Protein AF-A0AAD6XQX7-F1 (afdb_monomer_lite)

pLDDT: mean 72.24, std 23.78, range [29.84, 98.31]

InterPro domains:
  IPR036537 Adaptor protein Cbl, N-terminal domain superfamily [G3DSA:1.20.930.20] (37-150)
  IPR059179 MLKL-like, MCAfunc domain [cd21037] (40-177)

Secondary structure (DSSP, 8-state):
---HHHHHHHHHHHHHHHHHHHHHHHHHHHHH--TTHHHHHHHHHHHHHHHTT--S-HHHHHHHHHHHHHHHHHHHHHHHHS-TT-PPPHHHHHHHHHHHHHHHHHHHHHHHHHH--HHHHHHTHHHHHHHHHHHHHHHHHHHHHHHHHHHHHHHHHHHHHHHHHHHHHHHHHHHHHHHHHHTTSS---------------TT------------SSS---EEEEEEEEE--SSS--EEEEEEEEES--HHHHHHHHHHHHHHHTTS---EEEEEE-TTSSS--EEEEEE------

Structure (mmCIF, N/CA/C/O backbone):
data_AF-A0AAD6XQX7-F1
#
_entry.id   AF-A0AAD6XQX7-F1
#
loop_
_atom_site.group_PDB
_atom_site.id
_atom_site.type_symbol
_atom_site.label_atom_id
_atom_site.label_alt_id
_atom_site.label_comp_id
_atom_site.label_asym_id
_atom_site.label_entity_id
_atom_site.label_seq_id
_atom_site.pdbx_PDB_ins_code
_atom_site.Cartn_x
_atom_site.Cartn_y
_atom_site.Cartn_z
_atom_site.occupancy
_atom_site.B_iso_or_equiv
_atom_site.auth_seq_id
_atom_site.auth_comp_id
_atom_site.auth_asym_id
_atom_site.auth_atom_id
_atom_site.pdbx_PDB_model_num
ATOM 1 N N . MET A 1 1 ? -3.160 21.596 19.394 1.00 60.94 1 MET A N 1
ATOM 2 C CA . MET A 1 1 ? -4.104 20.495 19.102 1.00 60.94 1 MET A CA 1
ATOM 3 C C . MET A 1 1 ? -4.895 20.876 17.862 1.00 60.94 1 MET A C 1
ATOM 5 O O . MET A 1 1 ? -5.389 21.999 17.837 1.00 60.94 1 MET A O 1
ATOM 9 N N . PRO A 1 2 ? -4.965 20.019 16.834 1.00 71.94 2 PRO A N 1
ATOM 10 C CA . PRO A 1 2 ? -5.754 20.299 15.637 1.00 71.94 2 PRO A CA 1
ATOM 11 C C . PRO A 1 2 ? -7.250 20.415 15.982 1.00 71.94 2 PRO A C 1
ATOM 13 O O . PRO A 1 2 ? -7.708 19.775 16.935 1.00 71.94 2 PRO A O 1
ATOM 16 N N . PRO A 1 3 ? -8.024 21.228 15.242 1.00 85.75 3 PRO A N 1
ATOM 17 C CA . PRO A 1 3 ? -9.455 21.364 15.480 1.00 85.75 3 PRO A CA 1
ATOM 18 C C . PRO A 1 3 ? -10.164 20.021 15.258 1.00 85.75 3 PRO A C 1
ATOM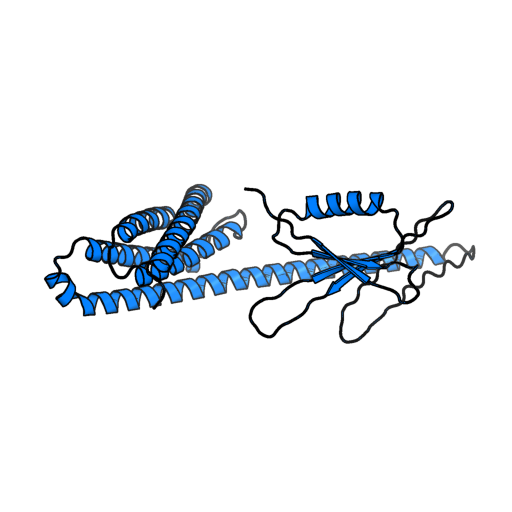 20 O O . PRO A 1 3 ? -9.829 19.270 14.342 1.00 85.75 3 PRO A O 1
ATOM 23 N N . VAL A 1 4 ?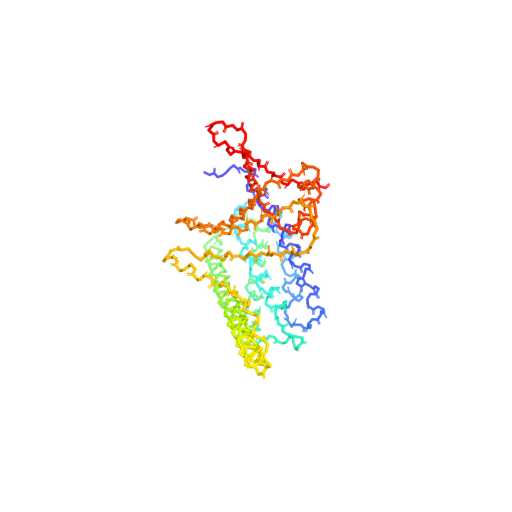 -11.168 19.715 16.088 1.00 85.06 4 VAL A N 1
ATOM 24 C CA . VAL A 1 4 ? -11.905 18.433 16.056 1.00 85.06 4 VAL A CA 1
ATOM 25 C C . VAL A 1 4 ? -12.484 18.142 14.666 1.00 85.06 4 VAL A C 1
ATOM 27 O O . VAL A 1 4 ? -12.518 16.985 14.246 1.00 85.06 4 VAL A O 1
ATOM 30 N N . SER A 1 5 ? -12.890 19.180 13.932 1.00 91.25 5 SER A N 1
ATOM 31 C CA . SER A 1 5 ? -13.362 19.075 12.550 1.00 91.25 5 SER A CA 1
ATOM 32 C C . SER A 1 5 ? -12.288 18.552 11.590 1.00 91.25 5 SER A C 1
ATOM 34 O O . SER A 1 5 ? -12.596 17.696 10.766 1.00 91.25 5 SER A O 1
ATOM 36 N N . ALA A 1 6 ? -11.026 18.973 11.733 1.00 94.25 6 ALA A N 1
ATOM 37 C CA . ALA A 1 6 ? -9.937 18.537 10.857 1.00 94.25 6 ALA A CA 1
ATOM 38 C C . ALA A 1 6 ? -9.650 17.035 10.988 1.00 94.25 6 ALA A C 1
ATOM 40 O O . ALA A 1 6 ? -9.453 16.363 9.980 1.00 94.25 6 ALA A O 1
ATOM 41 N N . ILE A 1 7 ? -9.702 16.484 12.207 1.00 94.50 7 ILE A N 1
ATOM 42 C CA . ILE A 1 7 ? -9.486 15.043 12.435 1.00 94.50 7 ILE A CA 1
ATOM 43 C C . ILE A 1 7 ? -10.600 14.215 11.779 1.00 94.50 7 ILE A C 1
ATOM 45 O O . ILE A 1 7 ? -10.331 13.168 11.196 1.00 94.50 7 ILE A O 1
ATOM 49 N N . HIS A 1 8 ? -11.853 14.678 11.848 1.00 93.88 8 HIS A N 1
ATOM 50 C CA . HIS A 1 8 ? -12.980 13.980 11.221 1.00 93.88 8 HIS A CA 1
ATOM 51 C C . HIS A 1 8 ? -12.872 13.983 9.696 1.00 93.88 8 HIS A C 1
ATOM 53 O O . HIS A 1 8 ? -13.066 12.938 9.078 1.00 93.88 8 HIS A O 1
ATOM 59 N N . THR A 1 9 ? -12.527 15.130 9.105 1.00 95.94 9 THR A N 1
ATOM 60 C CA . THR A 1 9 ? -12.295 15.240 7.660 1.00 95.94 9 THR A CA 1
ATOM 61 C C . THR A 1 9 ? -11.139 14.350 7.219 1.00 95.94 9 THR A C 1
ATOM 63 O O . THR A 1 9 ? -11.290 13.589 6.270 1.00 95.94 9 THR A O 1
ATOM 66 N N . ARG A 1 10 ? -10.012 14.375 7.943 1.00 96.31 10 ARG A N 1
ATOM 67 C CA . ARG A 1 10 ? -8.852 13.520 7.659 1.00 96.31 10 ARG A CA 1
ATOM 68 C C . ARG A 1 10 ? -9.224 12.042 7.691 1.00 96.31 10 ARG A C 1
ATOM 70 O O . ARG A 1 10 ? -8.967 11.337 6.724 1.00 96.31 10 ARG A O 1
ATOM 77 N N . LEU A 1 11 ? -9.883 11.590 8.760 1.00 96.19 11 LEU A N 1
ATOM 78 C CA . LEU A 1 11 ? -10.308 10.197 8.886 1.00 96.19 11 LEU A CA 1
ATOM 79 C C . LEU A 1 11 ? -11.224 9.784 7.727 1.00 96.19 11 LEU A C 1
ATOM 81 O O . LEU A 1 11 ? -11.005 8.731 7.144 1.00 96.19 11 LEU A O 1
ATOM 85 N N . LYS A 1 12 ? -12.195 10.631 7.359 1.00 97.00 12 LYS A N 1
ATOM 86 C CA . LYS A 1 12 ? -13.102 10.384 6.229 1.00 97.00 12 LYS A CA 1
ATOM 87 C C . LYS A 1 12 ? -12.355 10.265 4.894 1.00 97.00 12 LYS A C 1
ATOM 89 O O . LYS A 1 12 ? -12.656 9.382 4.099 1.00 97.00 12 LYS A O 1
ATOM 94 N N . ASN A 1 13 ? -11.391 11.147 4.643 1.00 97.25 13 ASN A N 1
ATOM 95 C CA . ASN A 1 13 ? -10.609 11.110 3.407 1.00 97.25 13 ASN A CA 1
ATOM 96 C C . ASN A 1 13 ? -9.780 9.822 3.331 1.00 97.25 13 ASN A C 1
ATOM 98 O O . ASN A 1 13 ? -9.764 9.151 2.305 1.00 97.25 13 ASN A O 1
ATOM 102 N N . VAL A 1 14 ? -9.139 9.445 4.439 1.00 97.81 14 VAL A N 1
ATOM 103 C CA . VAL A 1 14 ? -8.315 8.235 4.511 1.00 97.81 14 VAL A CA 1
ATOM 104 C C . VAL A 1 14 ? -9.160 6.971 4.354 1.00 97.81 14 VAL A C 1
ATOM 106 O O . VAL A 1 14 ? -8.751 6.074 3.620 1.00 97.81 14 VAL A O 1
ATOM 109 N N . THR A 1 15 ? -10.341 6.885 4.979 1.00 97.69 15 THR A N 1
ATOM 110 C CA . THR A 1 15 ? -11.231 5.724 4.798 1.00 97.69 15 THR A CA 1
ATOM 111 C C . THR A 1 15 ? -11.703 5.601 3.353 1.00 97.69 15 THR A C 1
ATOM 113 O O . THR A 1 15 ? -11.730 4.490 2.823 1.00 97.69 15 THR A O 1
ATOM 116 N N . GLN A 1 16 ? -12.000 6.720 2.685 1.00 98.12 16 GLN A N 1
ATOM 117 C CA . GLN A 1 16 ? -12.357 6.727 1.267 1.00 98.12 16 GLN A CA 1
ATOM 118 C C . GLN A 1 16 ? -11.197 6.247 0.383 1.00 98.12 16 GLN A C 1
ATOM 120 O O . GLN A 1 16 ? -11.391 5.332 -0.416 1.00 98.12 16 GLN A O 1
ATOM 125 N N . CYS A 1 17 ? -9.991 6.802 0.551 1.00 98.06 17 CYS A N 1
ATOM 126 C CA . CYS A 1 17 ? -8.808 6.381 -0.208 1.00 98.06 17 CYS A CA 1
ATOM 127 C C . CYS A 1 17 ? -8.499 4.894 -0.006 1.00 98.06 17 CYS A C 1
ATOM 129 O O . CYS A 1 17 ? -8.256 4.170 -0.971 1.00 98.06 17 CYS A O 1
ATOM 131 N N . LEU A 1 18 ? -8.558 4.424 1.243 1.00 97.88 18 LEU A N 1
ATOM 132 C CA . LEU A 1 18 ? -8.335 3.024 1.577 1.00 97.88 18 LEU A CA 1
ATOM 133 C C . LEU A 1 18 ? -9.393 2.110 0.952 1.00 97.88 18 LEU A C 1
ATOM 135 O O . LEU A 1 18 ? -9.039 1.075 0.402 1.00 97.88 18 LEU A O 1
ATOM 139 N N . THR A 1 19 ? -10.668 2.496 0.984 1.00 98.25 19 THR A N 1
ATOM 140 C CA . THR A 1 19 ? -11.755 1.708 0.378 1.00 98.25 19 THR A CA 1
ATOM 141 C C . THR A 1 19 ? -11.555 1.559 -1.130 1.00 98.25 19 THR A C 1
ATOM 143 O O . THR A 1 19 ? -11.672 0.453 -1.654 1.00 98.25 19 THR A O 1
ATOM 146 N N . THR A 1 20 ? -11.182 2.642 -1.821 1.00 98.31 20 THR A N 1
ATOM 147 C CA . THR A 1 20 ? -10.853 2.596 -3.253 1.00 98.31 20 THR A CA 1
ATOM 148 C C . THR A 1 20 ? -9.660 1.680 -3.522 1.00 98.31 20 THR A C 1
ATOM 150 O O . THR A 1 20 ? -9.738 0.819 -4.394 1.00 98.31 20 THR A O 1
ATOM 153 N N . ALA A 1 21 ? -8.576 1.823 -2.752 1.00 98.00 21 ALA A N 1
ATOM 154 C CA . ALA A 1 21 ? -7.387 0.988 -2.906 1.00 98.00 21 ALA A CA 1
ATOM 155 C C . ALA A 1 21 ? -7.704 -0.498 -2.679 1.00 98.00 21 ALA A C 1
ATOM 157 O O . ALA A 1 21 ? -7.259 -1.348 -3.444 1.00 98.00 21 ALA A O 1
ATOM 158 N N . VAL A 1 22 ? -8.525 -0.818 -1.679 1.00 97.94 22 VAL A N 1
ATOM 159 C CA . VAL A 1 22 ? -8.969 -2.191 -1.425 1.00 97.94 22 VAL A CA 1
ATOM 160 C C . VAL A 1 22 ? -9.804 -2.745 -2.583 1.00 97.94 22 VAL A C 1
ATOM 162 O O . VAL A 1 22 ? -9.582 -3.884 -2.975 1.00 97.94 22 VAL A O 1
ATOM 165 N N . GLY A 1 23 ? -10.699 -1.955 -3.184 1.00 97.69 23 GLY A N 1
ATOM 166 C CA . GLY A 1 23 ? -11.445 -2.388 -4.375 1.00 97.69 23 GLY A CA 1
ATOM 167 C C . GLY A 1 23 ? -10.532 -2.724 -5.562 1.00 97.69 23 GLY A C 1
ATOM 168 O O . GLY A 1 23 ? -10.730 -3.728 -6.250 1.00 97.69 23 GLY A O 1
ATOM 169 N N . THR A 1 24 ? -9.475 -1.931 -5.760 1.00 97.31 24 THR A N 1
ATOM 170 C CA . THR A 1 24 ? -8.433 -2.236 -6.750 1.00 97.31 24 THR A CA 1
ATOM 171 C C . THR A 1 24 ? -7.674 -3.514 -6.386 1.00 97.31 24 THR A C 1
ATOM 173 O O . THR A 1 24 ? -7.452 -4.356 -7.252 1.00 97.31 24 THR A O 1
ATOM 176 N N . LEU A 1 25 ? -7.301 -3.690 -5.113 1.00 96.25 25 LEU A N 1
ATOM 177 C CA . LEU A 1 25 ? -6.589 -4.879 -4.633 1.00 96.25 25 LEU A CA 1
ATOM 178 C C . LEU A 1 25 ? -7.407 -6.164 -4.829 1.00 96.25 25 LEU A C 1
ATOM 180 O O . LEU A 1 25 ? -6.852 -7.192 -5.211 1.00 96.25 25 LEU A O 1
ATOM 184 N N . ASP A 1 26 ? -8.717 -6.095 -4.604 1.00 96.25 26 ASP A N 1
ATOM 185 C CA . ASP A 1 26 ? -9.656 -7.198 -4.817 1.00 96.25 26 ASP A CA 1
ATOM 186 C C . ASP A 1 26 ? -9.703 -7.615 -6.296 1.00 96.25 26 ASP A C 1
ATOM 188 O O . ASP A 1 26 ? -9.494 -8.784 -6.620 1.00 96.25 26 ASP A O 1
ATOM 192 N N . SER A 1 27 ? -9.804 -6.633 -7.201 1.00 95.31 27 SER A N 1
ATOM 193 C CA . SER A 1 27 ? -9.770 -6.854 -8.657 1.00 95.31 27 SER A CA 1
ATOM 194 C C . SER A 1 27 ? -8.445 -7.476 -9.128 1.00 95.31 27 SER A C 1
ATOM 196 O O . SER A 1 27 ? -8.416 -8.323 -10.027 1.00 95.31 27 SER A O 1
ATOM 198 N N . LEU A 1 28 ? -7.324 -7.075 -8.515 1.00 93.31 28 LEU A N 1
ATOM 199 C CA . LEU A 1 28 ? -6.022 -7.696 -8.768 1.00 93.31 28 LEU A CA 1
ATOM 200 C C . LEU A 1 28 ? -5.983 -9.141 -8.262 1.00 93.31 28 LEU A C 1
ATOM 202 O O . LEU A 1 28 ? -5.366 -9.986 -8.906 1.00 93.31 28 LEU A O 1
ATOM 206 N N . SER A 1 29 ? -6.643 -9.446 -7.142 1.00 93.75 29 SER A N 1
ATOM 207 C CA . SER A 1 29 ? -6.684 -10.809 -6.609 1.00 93.75 29 SER A CA 1
ATOM 208 C C . SER A 1 29 ? -7.344 -11.787 -7.581 1.00 93.75 29 SER A C 1
ATOM 210 O O . SER A 1 29 ? -6.789 -12.861 -7.816 1.00 93.75 29 SER A O 1
ATOM 212 N N . ASP A 1 30 ? -8.433 -11.370 -8.232 1.00 92.31 30 ASP A N 1
ATOM 213 C CA . ASP A 1 30 ? -9.126 -12.167 -9.248 1.00 92.31 30 ASP A CA 1
ATOM 214 C C . ASP A 1 30 ? -8.280 -12.340 -10.514 1.00 92.31 30 ASP A C 1
ATOM 216 O O . ASP A 1 30 ? -8.283 -13.399 -11.140 1.00 92.31 30 ASP A O 1
ATOM 220 N N . THR A 1 31 ? -7.526 -11.301 -10.880 1.00 92.75 31 THR A N 1
ATOM 221 C CA . THR A 1 31 ? -6.709 -11.286 -12.102 1.00 92.75 31 THR A CA 1
ATOM 222 C C . THR A 1 31 ? -5.448 -12.140 -11.965 1.00 92.75 31 THR A C 1
ATOM 224 O O . THR A 1 31 ? -5.108 -12.899 -12.871 1.00 92.75 31 THR A O 1
ATOM 227 N N . PHE A 1 32 ? -4.735 -12.008 -10.844 1.00 90.31 32 PHE A N 1
ATOM 228 C CA . PHE A 1 32 ? -3.426 -12.635 -10.639 1.00 90.31 32 PHE A CA 1
ATOM 229 C C . PHE A 1 32 ? -3.495 -13.942 -9.839 1.00 90.31 32 PHE A C 1
ATOM 231 O O . PHE A 1 32 ? -2.534 -14.711 -9.846 1.00 90.31 32 PHE A O 1
ATOM 238 N N . GLY A 1 33 ? -4.601 -14.209 -9.135 1.00 90.31 33 GLY A N 1
ATOM 239 C CA . GLY A 1 33 ? -4.731 -15.375 -8.258 1.00 90.31 33 GLY A CA 1
ATOM 240 C C . GLY A 1 33 ? -3.752 -15.358 -7.079 1.00 90.31 33 GLY A C 1
ATOM 241 O O . GLY A 1 33 ? -3.433 -16.411 -6.523 1.00 90.31 33 GLY A O 1
ATOM 242 N N . THR A 1 34 ? -3.228 -14.182 -6.710 1.00 90.06 34 THR A N 1
ATOM 243 C CA . THR A 1 34 ? -2.241 -14.052 -5.636 1.00 90.06 34 THR A CA 1
ATOM 244 C C . THR A 1 34 ? -2.884 -14.418 -4.295 1.00 90.06 34 THR A C 1
ATOM 246 O O . THR A 1 34 ? -3.901 -13.824 -3.915 1.00 90.06 34 THR A O 1
ATOM 249 N N . PRO A 1 35 ? -2.299 -15.357 -3.526 1.00 89.81 35 PRO A N 1
ATOM 250 C CA . PRO A 1 35 ? -2.820 -15.701 -2.212 1.00 89.81 35 PRO A CA 1
ATOM 251 C C . PRO A 1 35 ? -2.779 -14.481 -1.280 1.00 89.81 35 PRO A C 1
ATOM 253 O O . PRO A 1 35 ? -2.010 -13.545 -1.481 1.00 89.81 35 PRO A O 1
ATOM 256 N N . PHE A 1 36 ? -3.594 -14.502 -0.227 1.00 94.88 36 PHE A N 1
ATOM 257 C CA . PHE A 1 36 ? -3.696 -13.454 0.803 1.00 94.88 36 PHE A CA 1
ATOM 258 C C . PHE A 1 36 ? -4.371 -12.142 0.380 1.00 94.88 36 PHE A C 1
ATOM 260 O O . PHE A 1 36 ? -4.977 -11.516 1.246 1.00 94.88 36 PHE A O 1
ATOM 267 N N . LEU A 1 37 ? -4.351 -11.741 -0.898 1.00 95.31 37 LEU A N 1
ATOM 268 C CA . LEU A 1 37 ? -4.986 -10.484 -1.326 1.00 95.31 37 LEU A CA 1
ATOM 269 C C . LEU A 1 37 ? -6.481 -10.396 -0.972 1.00 95.31 37 LEU A C 1
ATOM 271 O O . LEU A 1 37 ? -6.857 -9.388 -0.372 1.00 95.31 37 LEU A O 1
ATOM 275 N N . PRO A 1 38 ? -7.316 -11.437 -1.193 1.00 96.62 38 PRO A N 1
ATOM 276 C CA . PRO A 1 38 ? -8.726 -11.379 -0.794 1.00 96.62 38 PRO A CA 1
ATOM 277 C C . PRO A 1 38 ? -8.900 -11.211 0.722 1.00 96.62 38 PRO A C 1
ATOM 279 O O . PRO A 1 38 ? -9.795 -10.511 1.192 1.00 96.62 38 PRO A O 1
ATOM 282 N N . VAL A 1 39 ? -8.012 -11.830 1.511 1.00 96.94 39 VAL A N 1
ATOM 283 C CA . VAL A 1 39 ? -8.032 -11.734 2.978 1.00 96.94 39 VAL A CA 1
ATOM 284 C C . VAL A 1 39 ? -7.649 -10.325 3.422 1.00 96.94 39 VAL A C 1
ATOM 286 O O . VAL A 1 39 ? -8.315 -9.760 4.282 1.00 96.94 39 VAL A O 1
ATOM 289 N N . ILE A 1 40 ? -6.617 -9.733 2.815 1.00 97.56 40 ILE A N 1
ATOM 290 C CA . ILE A 1 40 ? -6.216 -8.346 3.078 1.00 97.56 40 ILE A CA 1
ATOM 291 C C . ILE A 1 40 ? -7.372 -7.397 2.765 1.00 97.56 40 ILE A C 1
ATOM 293 O O . ILE A 1 40 ? -7.710 -6.569 3.611 1.00 97.56 40 ILE A O 1
ATOM 297 N N . SER A 1 41 ? -8.001 -7.544 1.595 1.00 97.69 41 SER A N 1
ATOM 298 C CA . SER A 1 41 ? -9.140 -6.724 1.180 1.00 97.69 41 SER A CA 1
ATOM 299 C C . SER A 1 41 ? -10.297 -6.819 2.178 1.00 97.69 41 SER A C 1
ATOM 301 O O . SER A 1 41 ? -10.756 -5.804 2.712 1.00 97.69 41 SER A O 1
ATOM 303 N N . ALA A 1 42 ? -10.717 -8.040 2.518 1.00 97.94 42 ALA A N 1
ATOM 304 C CA . ALA A 1 42 ? -11.805 -8.271 3.465 1.00 97.94 42 ALA A CA 1
ATOM 305 C C . ALA A 1 42 ? -11.496 -7.710 4.866 1.00 97.94 42 ALA A C 1
ATOM 307 O O . ALA A 1 42 ? -12.326 -7.005 5.454 1.00 97.94 42 ALA A O 1
ATOM 308 N N . THR A 1 43 ? -10.295 -7.970 5.398 1.00 97.81 43 THR A N 1
ATOM 309 C CA . THR A 1 43 ? -9.897 -7.481 6.725 1.00 97.81 43 THR A CA 1
ATOM 310 C C . THR A 1 43 ? -9.770 -5.956 6.744 1.00 97.81 43 THR A C 1
ATOM 312 O O . THR A 1 43 ? -10.209 -5.327 7.708 1.00 97.81 43 THR A O 1
ATOM 315 N N . ALA A 1 44 ? -9.229 -5.332 5.692 1.00 97.94 44 ALA A N 1
ATOM 316 C CA . ALA A 1 44 ? -9.099 -3.876 5.605 1.00 97.94 44 ALA A CA 1
ATOM 317 C C . ALA A 1 44 ? -10.467 -3.174 5.578 1.00 97.94 44 ALA A C 1
ATOM 319 O O . ALA A 1 44 ? -10.670 -2.212 6.322 1.00 97.94 44 ALA A O 1
ATOM 320 N N . LEU A 1 45 ? -11.432 -3.681 4.799 1.00 98.19 45 LEU A N 1
ATOM 321 C CA . LEU A 1 45 ? -12.802 -3.144 4.784 1.00 98.19 45 LEU A CA 1
ATOM 322 C C . LEU A 1 45 ? -13.491 -3.305 6.140 1.00 98.19 45 LEU A C 1
ATOM 324 O O . LEU A 1 45 ? -14.122 -2.369 6.638 1.00 98.19 45 LEU A O 1
ATOM 328 N N . SER A 1 46 ? -13.342 -4.473 6.771 1.00 97.81 46 SER A N 1
ATOM 329 C CA . SER A 1 46 ? -13.891 -4.695 8.109 1.00 97.81 46 SER A CA 1
ATOM 330 C C . SER A 1 46 ? -13.271 -3.739 9.133 1.00 97.81 46 SER A C 1
ATOM 332 O O . SER A 1 46 ? -13.986 -3.148 9.944 1.00 97.81 46 SER A O 1
ATOM 334 N N . LEU A 1 47 ? -11.958 -3.504 9.052 1.00 96.62 47 LEU A N 1
ATOM 335 C CA . LEU A 1 47 ? -11.252 -2.571 9.925 1.00 96.62 47 LEU A CA 1
ATOM 336 C C . LEU A 1 47 ? -11.754 -1.130 9.762 1.00 96.62 47 LEU A C 1
ATOM 338 O O . LEU A 1 47 ? -11.961 -0.454 10.771 1.00 96.62 47 LEU A O 1
ATOM 342 N N . VAL A 1 48 ? -11.994 -0.671 8.528 1.00 97.56 48 VAL A N 1
ATOM 343 C CA . VAL A 1 48 ? -12.609 0.643 8.262 1.00 97.56 48 VAL A CA 1
ATOM 344 C C . VAL A 1 48 ? -13.958 0.750 8.977 1.00 97.56 48 VAL A C 1
ATOM 346 O O . VAL A 1 48 ? -14.167 1.683 9.755 1.00 97.56 48 VAL A O 1
ATOM 349 N N . ALA A 1 49 ? -14.829 -0.250 8.814 1.00 97.56 49 ALA A N 1
ATOM 350 C CA . ALA A 1 49 ? -16.153 -0.265 9.437 1.00 97.56 49 ALA A CA 1
ATOM 351 C C . ALA A 1 49 ? -16.107 -0.282 10.978 1.00 97.56 49 ALA A C 1
ATOM 353 O O . ALA A 1 49 ? -17.007 0.252 11.637 1.00 97.56 49 ALA A O 1
ATOM 354 N N . VAL A 1 50 ? -15.082 -0.902 11.573 1.00 96.19 50 VAL A N 1
ATOM 355 C CA . VAL A 1 50 ? -14.855 -0.876 13.026 1.00 96.19 50 VAL A CA 1
ATOM 356 C C . VAL A 1 50 ? -14.362 0.504 13.465 1.00 96.19 50 VAL A C 1
ATOM 358 O O . VAL A 1 50 ? -14.927 1.083 14.394 1.00 96.19 50 VAL A O 1
ATOM 361 N N . ILE A 1 51 ? -13.359 1.065 12.781 1.00 94.69 51 ILE A N 1
ATOM 362 C CA . ILE A 1 51 ? -12.748 2.356 13.131 1.00 94.69 51 ILE A CA 1
ATOM 363 C C . ILE A 1 51 ? -13.746 3.513 13.046 1.00 94.69 51 ILE A C 1
ATOM 365 O O . ILE A 1 51 ? -13.751 4.376 13.926 1.00 94.69 51 ILE A O 1
ATOM 369 N N . GLU A 1 52 ? -14.647 3.516 12.064 1.00 95.31 52 GLU A N 1
ATOM 370 C CA . GLU A 1 52 ? -15.691 4.545 11.948 1.00 95.31 52 GLU A CA 1
ATOM 371 C C . GLU A 1 52 ? -16.615 4.608 13.177 1.00 95.31 52 GLU A C 1
ATOM 373 O O . GLU A 1 52 ? -17.126 5.676 13.531 1.00 95.31 52 GLU A O 1
ATOM 378 N N . LYS A 1 53 ? -16.788 3.482 13.880 1.00 95.44 53 LYS A N 1
ATOM 379 C CA . LYS A 1 53 ? -17.608 3.385 15.099 1.00 95.44 53 LYS A CA 1
ATOM 380 C C . LYS A 1 53 ? -16.852 3.820 16.358 1.00 95.44 53 LYS A C 1
ATOM 382 O O . LYS A 1 53 ? -17.479 4.048 17.400 1.00 95.44 53 LYS A O 1
ATOM 387 N N . ILE A 1 54 ? -15.525 3.959 16.296 1.00 91.50 54 ILE A N 1
ATOM 388 C CA . ILE A 1 54 ? -14.699 4.350 17.441 1.00 91.50 54 ILE A CA 1
ATOM 389 C C . ILE A 1 54 ? -14.885 5.850 17.733 1.00 91.50 54 ILE A C 1
ATOM 391 O O . ILE A 1 54 ? -14.657 6.732 16.905 1.00 91.50 54 ILE A O 1
ATOM 395 N N . LYS A 1 55 ? -15.288 6.163 18.971 1.00 90.38 55 LYS A N 1
ATOM 396 C CA . LYS A 1 55 ? -15.558 7.546 19.414 1.00 90.38 55 LYS A CA 1
ATOM 397 C C . LYS A 1 55 ? -14.323 8.296 19.933 1.00 90.38 55 LYS A C 1
ATOM 399 O O . LYS A 1 55 ? -14.376 9.516 20.059 1.00 90.38 55 LYS A O 1
ATOM 404 N N . ARG A 1 56 ? -13.243 7.594 20.288 1.00 88.44 56 ARG A N 1
ATOM 405 C CA . ARG A 1 56 ? -12.030 8.143 20.931 1.00 88.44 56 ARG A CA 1
ATOM 406 C C . ARG A 1 56 ? -10.788 7.838 20.096 1.00 88.44 56 ARG A C 1
ATOM 408 O O . ARG A 1 56 ? -10.825 6.934 19.281 1.00 88.44 56 ARG A O 1
ATOM 415 N N . ASN A 1 57 ? -9.696 8.568 20.314 1.00 87.88 57 ASN A N 1
ATOM 416 C CA . ASN A 1 57 ? -8.406 8.322 19.650 1.00 87.88 57 ASN A CA 1
ATOM 417 C C . ASN A 1 57 ? -8.508 8.271 18.112 1.00 87.88 57 ASN A C 1
ATOM 419 O O . ASN A 1 57 ? -7.830 7.484 17.456 1.00 87.88 57 ASN A O 1
ATOM 423 N N . LYS A 1 58 ? -9.377 9.110 17.528 1.00 92.00 58 LYS A N 1
ATOM 424 C CA . LYS A 1 58 ? -9.593 9.148 16.075 1.00 92.00 58 LYS A CA 1
ATOM 425 C C . LYS A 1 58 ? -8.331 9.507 15.297 1.00 92.00 58 LYS A C 1
ATOM 427 O O . LYS A 1 58 ? -8.175 9.035 14.181 1.00 92.00 58 LYS A O 1
ATOM 432 N N . ASP A 1 59 ? -7.445 10.306 15.887 1.00 92.88 59 ASP A N 1
ATOM 433 C CA . ASP A 1 59 ? -6.172 10.665 15.262 1.00 92.88 59 ASP A CA 1
ATOM 434 C C . ASP A 1 59 ? -5.247 9.447 15.111 1.00 92.88 59 ASP A C 1
ATOM 436 O O . ASP A 1 59 ? -4.785 9.161 14.012 1.00 92.88 59 ASP A O 1
ATOM 440 N N . ASP A 1 60 ? -5.075 8.650 16.171 1.00 89.69 60 ASP A N 1
ATOM 441 C CA . ASP A 1 60 ? -4.320 7.394 16.097 1.00 89.69 60 ASP A CA 1
ATOM 442 C C . ASP A 1 60 ? -4.930 6.407 15.099 1.00 89.69 60 ASP A C 1
ATOM 444 O O . ASP A 1 60 ? -4.197 5.737 14.374 1.00 89.69 60 ASP A O 1
ATOM 448 N N . CYS A 1 61 ? -6.263 6.335 15.038 1.00 92.56 61 CYS A N 1
ATOM 449 C CA . CYS A 1 61 ? -6.955 5.495 14.064 1.00 92.56 61 CYS A CA 1
ATOM 450 C C . CYS A 1 61 ? -6.724 5.984 12.627 1.00 92.56 61 CYS A C 1
ATOM 452 O O . CYS A 1 61 ? -6.500 5.163 11.743 1.00 92.56 61 CYS A O 1
ATOM 454 N N . ALA A 1 62 ? -6.734 7.300 12.390 1.00 94.62 62 ALA A N 1
ATOM 455 C CA . ALA A 1 62 ? -6.431 7.875 11.081 1.00 94.62 62 ALA A CA 1
ATOM 456 C C . ALA A 1 62 ? -4.987 7.562 10.659 1.00 94.62 62 ALA A C 1
ATOM 458 O O . ALA A 1 62 ? -4.783 7.041 9.568 1.00 94.62 62 ALA A O 1
ATOM 459 N N . ASN A 1 63 ? -4.008 7.774 11.550 1.00 93.06 63 ASN A N 1
ATOM 460 C CA . ASN A 1 63 ? -2.600 7.433 11.301 1.00 93.06 63 ASN A CA 1
ATOM 461 C C . ASN A 1 63 ? -2.425 5.938 10.963 1.00 93.06 63 ASN A C 1
ATOM 463 O O . ASN A 1 63 ? -1.653 5.568 10.083 1.00 93.06 63 ASN A O 1
ATOM 467 N N . LEU A 1 64 ? -3.152 5.061 11.663 1.00 93.12 64 LEU A N 1
ATOM 468 C CA . LEU A 1 64 ? -3.113 3.621 11.418 1.00 93.12 64 LEU A CA 1
ATOM 469 C C . LEU A 1 64 ? -3.657 3.260 10.029 1.00 93.12 64 LEU A C 1
ATOM 471 O O . LEU A 1 64 ? -3.032 2.477 9.316 1.00 93.12 64 LEU A O 1
ATOM 475 N N . LEU A 1 65 ? -4.795 3.842 9.643 1.00 95.94 65 LEU A N 1
ATOM 476 C CA . LEU A 1 65 ? -5.391 3.622 8.327 1.00 95.94 65 LEU A CA 1
ATOM 477 C C . LEU A 1 65 ? -4.531 4.190 7.191 1.00 95.94 65 LEU A C 1
ATOM 479 O O . LEU A 1 65 ? -4.448 3.561 6.141 1.00 95.94 65 LEU A O 1
ATOM 483 N N . GLU A 1 66 ? -3.860 5.325 7.398 1.00 96.06 66 GLU A N 1
ATOM 484 C CA . GLU A 1 66 ? -2.922 5.891 6.419 1.00 96.06 66 GLU A CA 1
ATOM 485 C C . GLU A 1 66 ? -1.760 4.939 6.135 1.00 96.06 66 GLU A C 1
ATOM 487 O O . GLU A 1 66 ? -1.453 4.678 4.974 1.00 96.06 66 GLU A O 1
ATOM 492 N N . ASN A 1 67 ? -1.163 4.354 7.176 1.00 93.38 67 ASN A N 1
ATOM 493 C CA . ASN A 1 67 ? -0.084 3.380 7.005 1.00 93.38 67 ASN A CA 1
ATOM 494 C C . ASN A 1 67 ? -0.561 2.123 6.260 1.00 93.38 67 ASN A C 1
ATOM 496 O O . ASN A 1 67 ? 0.138 1.612 5.387 1.00 93.38 67 ASN A O 1
ATOM 500 N N . ILE A 1 68 ? -1.768 1.635 6.570 1.00 96.19 68 ILE A N 1
ATOM 501 C CA . ILE A 1 68 ? -2.375 0.494 5.865 1.00 96.19 68 ILE A CA 1
ATOM 502 C C . ILE A 1 68 ? -2.613 0.841 4.392 1.00 96.19 68 ILE A C 1
ATOM 504 O O . ILE A 1 68 ? -2.275 0.046 3.516 1.00 96.19 68 ILE A O 1
ATOM 508 N N . TYR A 1 69 ? -3.142 2.033 4.112 1.00 97.44 69 TYR A N 1
ATOM 509 C CA . TYR A 1 69 ? -3.346 2.531 2.753 1.00 97.44 69 TYR A CA 1
ATOM 510 C C . TYR A 1 69 ? -2.036 2.608 1.961 1.00 97.44 69 TYR A C 1
ATOM 512 O O . TYR A 1 69 ? -1.999 2.165 0.813 1.00 97.44 69 TYR A O 1
ATOM 520 N N . GLN A 1 70 ? -0.957 3.117 2.564 1.00 94.94 70 GLN A N 1
ATOM 521 C CA . GLN A 1 70 ? 0.352 3.199 1.909 1.00 94.94 70 GLN A CA 1
ATOM 522 C C . GLN A 1 70 ? 0.894 1.813 1.541 1.00 94.94 70 GLN A C 1
ATOM 524 O O . GLN A 1 70 ? 1.357 1.617 0.419 1.00 94.94 70 GLN A O 1
ATOM 529 N N . ILE A 1 71 ? 0.780 0.834 2.445 1.00 94.38 71 ILE A N 1
ATOM 530 C CA . ILE A 1 71 ? 1.221 -0.543 2.178 1.00 94.38 71 ILE A CA 1
ATOM 531 C C . ILE A 1 71 ? 0.371 -1.186 1.078 1.00 94.38 71 ILE A C 1
ATOM 533 O O . ILE A 1 71 ? 0.925 -1.769 0.150 1.00 94.38 71 ILE A O 1
ATOM 537 N N . ILE A 1 72 ? -0.960 -1.053 1.133 1.00 97.00 72 ILE A N 1
ATOM 538 C CA . ILE A 1 72 ? -1.847 -1.587 0.085 1.00 97.00 72 ILE A CA 1
ATOM 539 C C . ILE A 1 72 ? -1.537 -0.945 -1.269 1.00 97.00 72 ILE A C 1
ATOM 541 O O . ILE A 1 72 ? -1.445 -1.655 -2.267 1.00 97.00 72 ILE A O 1
ATOM 545 N N . SER A 1 73 ? -1.307 0.368 -1.308 1.00 96.19 73 SER A N 1
ATOM 546 C CA . SER A 1 73 ? -0.927 1.076 -2.536 1.00 96.19 73 SER A CA 1
ATOM 547 C C . SER A 1 73 ? 0.388 0.547 -3.112 1.00 96.19 73 SER A C 1
ATOM 549 O O . SER A 1 73 ? 0.474 0.314 -4.315 1.00 96.19 73 SER A O 1
ATOM 551 N N . ALA A 1 74 ? 1.380 0.272 -2.261 1.00 92.88 74 ALA A N 1
ATOM 552 C CA . ALA A 1 74 ? 2.641 -0.318 -2.697 1.00 92.88 74 ALA A CA 1
ATOM 553 C C . ALA A 1 74 ? 2.465 -1.758 -3.221 1.00 92.88 74 ALA A C 1
ATOM 555 O O . ALA A 1 74 ? 3.081 -2.128 -4.218 1.00 92.88 74 ALA A O 1
ATOM 556 N N . ILE A 1 75 ? 1.586 -2.562 -2.606 1.00 94.06 75 ILE A N 1
ATOM 557 C CA . ILE A 1 75 ? 1.245 -3.909 -3.098 1.00 94.06 75 ILE A CA 1
ATOM 558 C C . ILE A 1 75 ? 0.566 -3.834 -4.474 1.00 94.06 75 ILE A C 1
ATOM 560 O O . ILE A 1 75 ? 0.891 -4.634 -5.353 1.00 94.06 75 ILE A O 1
ATOM 564 N N . ILE A 1 76 ? -0.363 -2.892 -4.669 1.00 95.25 76 ILE A N 1
ATOM 565 C CA . ILE A 1 76 ? -1.036 -2.652 -5.957 1.00 95.25 76 ILE A CA 1
ATOM 566 C C . ILE A 1 76 ? -0.001 -2.298 -7.021 1.00 95.25 76 ILE A C 1
ATOM 568 O O . ILE A 1 76 ? 0.049 -2.939 -8.068 1.00 95.25 76 ILE A O 1
ATOM 572 N N . GLU A 1 77 ? 0.853 -1.314 -6.741 1.00 92.69 77 GLU A N 1
ATOM 573 C CA . GLU A 1 77 ? 1.893 -0.867 -7.667 1.00 92.69 77 GLU A CA 1
ATOM 574 C C . GLU A 1 77 ? 2.832 -2.012 -8.069 1.00 92.69 77 GLU A C 1
ATOM 576 O O . GLU A 1 77 ? 3.153 -2.179 -9.247 1.00 92.69 77 GLU A O 1
ATOM 581 N N . LEU A 1 78 ? 3.214 -2.846 -7.105 1.00 90.81 78 LEU A N 1
ATOM 582 C CA . LEU A 1 78 ? 4.073 -3.999 -7.329 1.00 90.81 78 LEU A CA 1
ATOM 583 C C . LEU A 1 78 ? 3.425 -5.049 -8.254 1.00 90.81 78 LEU A C 1
ATOM 585 O O . LEU A 1 78 ? 4.105 -5.616 -9.112 1.00 90.81 78 LEU A O 1
ATOM 589 N N . HIS A 1 79 ? 2.111 -5.272 -8.152 1.00 91.88 79 HIS A N 1
ATOM 590 C CA . HIS A 1 79 ? 1.390 -6.142 -9.092 1.00 91.88 79 HIS A CA 1
ATOM 591 C C . HIS A 1 79 ? 1.248 -5.511 -10.479 1.00 91.88 79 HIS A C 1
ATOM 593 O O . HIS A 1 79 ? 1.432 -6.204 -11.474 1.00 91.88 79 HIS A O 1
ATOM 599 N N . LEU A 1 80 ? 0.972 -4.206 -10.561 1.00 90.94 80 LEU A N 1
ATOM 600 C CA . LEU A 1 80 ? 0.830 -3.504 -11.843 1.00 90.94 80 LEU A CA 1
ATOM 601 C C . LEU A 1 80 ? 2.136 -3.477 -12.652 1.00 90.94 80 LEU A C 1
ATOM 603 O O . LEU A 1 80 ? 2.096 -3.479 -13.880 1.00 90.94 80 LEU A O 1
ATOM 607 N N . ARG A 1 81 ? 3.288 -3.460 -11.973 1.00 86.81 81 ARG A N 1
ATOM 608 C CA . ARG A 1 81 ? 4.619 -3.504 -12.601 1.00 86.81 81 ARG A CA 1
ATOM 609 C C . ARG A 1 81 ? 5.082 -4.917 -12.946 1.00 86.81 81 ARG A C 1
ATOM 611 O O . ARG A 1 81 ? 5.948 -5.091 -13.803 1.00 86.81 81 ARG A O 1
ATOM 618 N N . SER A 1 82 ? 4.538 -5.931 -12.280 1.00 84.56 82 SER A N 1
ATOM 619 C CA . SER A 1 82 ? 4.923 -7.317 -12.528 1.00 84.56 82 SER A CA 1
ATOM 620 C C . SER A 1 82 ? 4.510 -7.720 -13.949 1.00 84.56 82 SER A C 1
ATOM 622 O O . SER A 1 82 ? 3.342 -7.646 -14.320 1.00 84.56 82 SER A O 1
ATOM 624 N N . LYS A 1 83 ? 5.493 -8.137 -14.764 1.00 75.75 83 LYS A N 1
ATOM 625 C CA . LYS A 1 83 ? 5.304 -8.639 -16.141 1.00 75.75 83 LYS A CA 1
ATOM 626 C C . LYS A 1 83 ? 4.198 -9.706 -16.204 1.00 75.75 83 LYS A C 1
ATOM 628 O O . LYS A 1 83 ? 3.956 -10.359 -15.198 1.00 75.75 83 LYS A O 1
ATOM 633 N N . PRO A 1 84 ? 3.592 -9.983 -17.376 1.00 61.59 84 PRO A N 1
ATOM 634 C CA . PRO A 1 84 ? 2.407 -10.847 -17.514 1.00 61.59 84 PRO A CA 1
ATOM 635 C C . PRO A 1 84 ? 2.535 -12.290 -16.991 1.00 61.59 84 PRO A C 1
ATOM 637 O O . PRO A 1 84 ? 1.522 -12.960 -16.834 1.00 61.59 84 PRO A O 1
ATOM 640 N N . THR A 1 85 ? 3.739 -12.785 -16.674 1.00 66.94 85 THR A N 1
ATOM 641 C CA . THR A 1 85 ? 3.906 -14.045 -15.922 1.00 66.94 85 THR A CA 1
ATOM 642 C C . THR A 1 85 ? 3.524 -13.917 -14.437 1.00 66.94 85 THR A C 1
ATOM 644 O O . THR A 1 85 ? 3.417 -14.928 -13.752 1.00 66.94 85 THR A O 1
ATOM 647 N N . GLY A 1 86 ? 3.315 -12.690 -13.947 1.00 59.84 86 GLY A N 1
ATOM 648 C CA . GLY A 1 86 ? 2.446 -12.283 -12.834 1.00 59.84 86 GLY A CA 1
ATOM 649 C C . GLY A 1 86 ? 2.846 -12.709 -11.426 1.00 59.84 86 GLY A C 1
ATOM 650 O O . GLY A 1 86 ? 2.223 -12.272 -10.463 1.00 59.84 86 GLY A O 1
ATOM 651 N N . GLN A 1 87 ? 3.855 -13.564 -11.278 1.00 82.25 87 GLN A N 1
ATOM 652 C CA . GLN A 1 87 ? 4.193 -14.141 -9.985 1.00 82.25 87 GLN A CA 1
ATOM 653 C C . GLN A 1 87 ? 5.199 -13.284 -9.227 1.00 82.25 87 GLN A C 1
ATOM 655 O O . GLN A 1 87 ? 6.316 -13.032 -9.681 1.00 82.25 87 GLN A O 1
ATOM 660 N N . LEU A 1 88 ? 4.792 -12.882 -8.028 1.00 89.06 88 LEU A N 1
ATOM 661 C CA . LEU A 1 88 ? 5.663 -12.211 -7.079 1.00 89.06 88 LEU A CA 1
ATOM 662 C C . LEU A 1 88 ? 6.746 -13.159 -6.569 1.00 89.06 88 LEU A C 1
ATOM 664 O O . LEU A 1 88 ? 6.540 -14.370 -6.459 1.00 89.06 88 LEU A O 1
ATOM 668 N N . SER A 1 89 ? 7.895 -12.598 -6.191 1.00 90.38 89 SER A N 1
ATOM 669 C CA . SER A 1 89 ? 8.954 -13.392 -5.573 1.00 90.38 89 SER A CA 1
ATOM 670 C C . SER A 1 89 ? 8.465 -14.033 -4.259 1.00 90.38 89 SER A C 1
ATOM 672 O O . SER A 1 89 ? 7.666 -13.429 -3.534 1.00 90.38 89 SER A O 1
ATOM 674 N N . PRO A 1 90 ? 8.961 -15.228 -3.881 1.00 91.44 90 PRO A N 1
ATOM 675 C CA . PRO A 1 90 ? 8.584 -15.868 -2.617 1.00 91.44 90 PRO A CA 1
ATOM 676 C C . PRO A 1 90 ? 8.852 -14.993 -1.386 1.00 91.44 90 PRO A C 1
ATOM 678 O O . PRO A 1 90 ? 8.079 -15.010 -0.430 1.00 91.44 90 PRO A O 1
ATOM 681 N N . ALA A 1 91 ? 9.920 -14.188 -1.425 1.00 89.81 91 ALA A N 1
ATOM 682 C CA . ALA A 1 91 ? 10.220 -13.213 -0.382 1.00 89.81 91 ALA A CA 1
ATOM 683 C C . ALA A 1 91 ? 9.108 -12.159 -0.267 1.00 89.81 91 ALA A C 1
ATOM 685 O O . ALA A 1 91 ? 8.647 -11.863 0.833 1.00 89.81 91 ALA A O 1
ATOM 686 N N . MET A 1 92 ? 8.615 -11.644 -1.395 1.00 90.88 92 MET A N 1
ATOM 687 C CA . MET A 1 92 ? 7.525 -10.671 -1.399 1.00 90.88 92 MET A CA 1
ATOM 688 C C . MET A 1 92 ? 6.215 -11.271 -0.881 1.00 90.88 92 MET A C 1
ATOM 690 O O . MET A 1 92 ? 5.540 -10.665 -0.050 1.00 90.88 92 MET A O 1
ATOM 694 N N . LEU A 1 93 ? 5.890 -12.499 -1.296 1.00 93.62 93 LEU A N 1
ATOM 695 C CA . LEU A 1 93 ? 4.728 -13.226 -0.776 1.00 93.62 93 LEU A CA 1
ATOM 696 C C . LEU A 1 93 ? 4.811 -13.434 0.741 1.00 93.62 93 LEU A C 1
ATOM 698 O O . LEU A 1 93 ? 3.805 -13.285 1.434 1.00 93.62 93 LEU A O 1
ATOM 702 N N . TYR A 1 94 ? 6.003 -13.713 1.278 1.00 93.31 94 TYR A N 1
ATOM 703 C CA . TYR A 1 94 ? 6.220 -13.792 2.723 1.00 93.31 94 TYR A CA 1
ATOM 704 C C . TYR A 1 94 ? 5.907 -12.462 3.428 1.00 93.31 94 TYR A C 1
ATOM 706 O O . TYR A 1 94 ? 5.227 -12.456 4.457 1.00 93.31 94 TYR A O 1
ATOM 714 N N . HIS A 1 95 ? 6.338 -11.329 2.867 1.00 91.94 95 HIS A N 1
ATOM 715 C CA . HIS A 1 95 ? 6.029 -10.010 3.426 1.00 91.94 95 HIS A CA 1
ATOM 716 C C . HIS A 1 95 ? 4.533 -9.673 3.353 1.00 91.94 95 HIS A C 1
ATOM 718 O O . HIS A 1 95 ? 3.979 -9.171 4.331 1.00 91.94 95 HIS A O 1
ATOM 724 N N . ILE A 1 96 ? 3.850 -10.032 2.261 1.00 94.44 96 ILE A N 1
ATOM 725 C CA . ILE A 1 96 ? 2.389 -9.890 2.129 1.00 94.44 96 ILE A CA 1
ATOM 726 C C . ILE A 1 96 ? 1.656 -10.750 3.175 1.00 94.44 96 ILE A C 1
ATOM 728 O O . ILE A 1 96 ? 0.722 -10.280 3.833 1.00 94.44 96 ILE A O 1
ATOM 732 N N . ALA A 1 97 ? 2.105 -11.987 3.404 1.00 95.50 97 ALA A N 1
ATOM 733 C CA . ALA A 1 97 ? 1.543 -12.849 4.443 1.00 95.50 97 ALA A CA 1
ATOM 734 C C . ALA A 1 97 ? 1.741 -12.250 5.849 1.00 95.50 97 ALA A C 1
ATOM 736 O O . ALA A 1 97 ? 0.800 -12.191 6.644 1.00 95.50 97 ALA A O 1
ATOM 737 N N . LYS A 1 98 ? 2.935 -11.719 6.148 1.00 93.81 98 LYS A N 1
ATOM 738 C CA . LYS A 1 98 ? 3.219 -11.044 7.428 1.00 93.81 98 LYS A CA 1
ATOM 739 C C . LYS A 1 98 ? 2.406 -9.768 7.625 1.00 93.81 98 LYS A C 1
ATOM 741 O O . LYS A 1 98 ? 1.948 -9.493 8.740 1.00 93.81 98 LYS A O 1
ATOM 746 N N . PHE A 1 99 ? 2.171 -9.018 6.555 1.00 95.25 99 PHE A N 1
ATOM 747 C CA . PHE A 1 99 ? 1.261 -7.882 6.584 1.00 95.25 99 PHE A CA 1
ATOM 748 C C . PHE A 1 99 ? -0.176 -8.328 6.889 1.00 95.25 99 PHE A C 1
ATOM 750 O O . PHE A 1 99 ? -0.820 -7.733 7.748 1.00 95.25 99 PHE A O 1
ATOM 757 N N . THR A 1 100 ? -0.640 -9.430 6.295 1.00 96.38 100 THR A N 1
ATOM 758 C CA . THR A 1 100 ? -1.967 -10.012 6.577 1.00 96.38 100 THR A CA 1
ATOM 759 C C . THR A 1 100 ? -2.125 -10.380 8.057 1.00 96.38 100 THR A C 1
ATOM 761 O O . THR A 1 100 ? -3.122 -10.028 8.689 1.00 96.38 100 THR A O 1
ATOM 764 N N . GLU A 1 101 ? -1.120 -11.032 8.654 1.00 95.44 101 GLU A N 1
ATOM 765 C CA . GLU A 1 101 ? -1.101 -11.322 10.097 1.00 95.44 101 GLU A CA 1
ATOM 766 C C . GLU A 1 101 ? -1.186 -10.038 10.938 1.00 95.44 101 GLU A C 1
ATOM 768 O O . GLU A 1 101 ? -1.927 -9.974 11.922 1.00 95.44 101 GLU A O 1
ATOM 773 N N . THR A 1 102 ? -0.432 -9.008 10.548 1.00 93.69 102 THR A N 1
ATOM 774 C CA . THR A 1 102 ? -0.412 -7.706 11.231 1.00 93.69 102 THR A CA 1
ATOM 775 C C . THR A 1 102 ? -1.769 -7.012 11.134 1.00 93.69 102 THR A C 1
ATOM 777 O O . THR A 1 102 ? -2.275 -6.506 12.136 1.00 93.69 102 THR A O 1
ATOM 780 N N . LEU A 1 103 ? -2.404 -7.051 9.963 1.00 95.81 103 LEU A N 1
ATOM 781 C CA . LEU A 1 103 ? -3.717 -6.463 9.722 1.00 95.81 103 LEU A CA 1
ATOM 782 C C . LEU A 1 103 ? -4.805 -7.137 10.572 1.00 95.81 103 LEU A C 1
ATOM 784 O O . LEU A 1 103 ? -5.617 -6.447 11.184 1.00 95.81 103 LEU A O 1
ATOM 788 N N . ASN A 1 104 ? -4.767 -8.466 10.704 1.00 95.81 104 ASN A N 1
ATOM 789 C CA . ASN A 1 104 ? -5.684 -9.206 11.579 1.00 95.81 104 ASN A CA 1
ATOM 790 C C . ASN A 1 104 ? -5.486 -8.864 13.069 1.00 95.81 104 ASN A C 1
ATOM 792 O O . ASN A 1 104 ? -6.463 -8.735 13.813 1.00 95.81 104 ASN A O 1
ATOM 796 N N . LYS A 1 105 ? -4.237 -8.662 13.518 1.00 91.94 105 LYS A N 1
ATOM 797 C CA . LYS A 1 105 ? -3.949 -8.194 14.889 1.00 91.94 105 LYS A CA 1
ATOM 798 C C . LYS A 1 105 ? -4.510 -6.792 15.133 1.00 91.94 105 LYS A C 1
ATOM 800 O O . LYS A 1 105 ? -5.121 -6.553 16.173 1.00 91.94 105 LYS A O 1
ATOM 805 N N . ILE A 1 106 ? -4.338 -5.890 14.165 1.00 92.38 106 ILE A N 1
ATOM 806 C CA . ILE A 1 106 ? -4.886 -4.529 14.211 1.00 92.38 106 ILE A CA 1
ATOM 807 C C . ILE A 1 106 ? -6.418 -4.555 14.256 1.00 92.38 106 ILE A C 1
ATOM 809 O O . ILE A 1 106 ? -7.022 -3.832 15.046 1.00 92.38 106 ILE A O 1
ATOM 813 N N . HIS A 1 107 ? -7.046 -5.402 13.443 1.00 94.50 107 HIS A N 1
ATOM 814 C CA . HIS A 1 107 ? -8.496 -5.585 13.426 1.00 94.50 107 HIS A CA 1
ATOM 815 C C . HIS A 1 107 ? -9.032 -6.069 14.775 1.00 94.50 107 HIS A C 1
ATOM 817 O O . HIS A 1 107 ? -9.856 -5.384 15.380 1.00 94.50 107 HIS A O 1
ATOM 823 N N . THR A 1 108 ? -8.455 -7.142 15.321 1.00 91.31 108 THR A N 1
ATOM 824 C CA . THR A 1 108 ? -8.812 -7.667 16.653 1.00 91.31 108 THR A CA 1
ATOM 825 C C . THR A 1 108 ? -8.673 -6.590 17.738 1.00 91.31 108 THR A C 1
ATOM 827 O O . THR A 1 108 ? -9.494 -6.470 18.651 1.00 91.31 108 THR A O 1
ATOM 830 N N . PHE A 1 109 ? -7.627 -5.767 17.638 1.00 88.12 109 PHE A N 1
ATOM 831 C CA . PHE A 1 109 ? -7.407 -4.642 18.538 1.00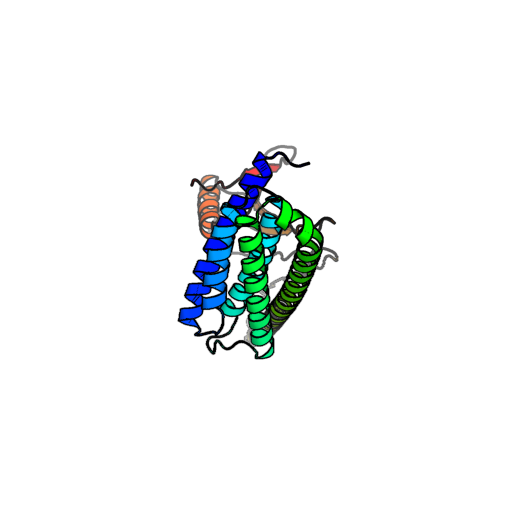 88.12 109 PHE A CA 1
ATOM 832 C C . PHE A 1 109 ? -8.482 -3.553 18.400 1.00 88.12 109 PHE A C 1
ATOM 834 O O . PHE A 1 109 ? -8.999 -3.067 19.411 1.00 88.12 109 PHE A O 1
ATOM 841 N N . ALA A 1 110 ? -8.843 -3.181 17.172 1.00 90.44 110 ALA A N 1
ATOM 842 C CA . ALA A 1 110 ? -9.876 -2.186 16.906 1.00 90.44 110 ALA A CA 1
ATOM 843 C C . ALA A 1 110 ? -11.253 -2.650 17.415 1.00 90.44 110 ALA A C 1
ATOM 845 O O . ALA A 1 110 ? -11.983 -1.863 18.022 1.00 90.44 110 ALA A O 1
ATOM 846 N N . GLU A 1 111 ? -11.581 -3.936 17.268 1.00 91.62 111 GLU A N 1
ATOM 847 C CA . GLU A 1 111 ? -12.811 -4.513 17.826 1.00 91.62 111 GLU A CA 1
ATOM 848 C C . GLU A 1 111 ? -12.831 -4.441 19.359 1.00 91.62 111 GLU A C 1
ATOM 850 O O . GLU A 1 111 ? -13.836 -4.054 19.969 1.00 91.62 111 GLU A O 1
ATOM 855 N N . ALA A 1 112 ? -11.695 -4.726 20.005 1.00 87.12 112 ALA A N 1
ATOM 856 C CA . ALA A 1 112 ? -11.567 -4.608 21.455 1.00 87.12 112 ALA A CA 1
ATOM 857 C C . ALA A 1 112 ? -11.767 -3.162 21.953 1.00 87.12 112 ALA A C 1
ATOM 859 O O . ALA A 1 112 ? -12.272 -2.961 23.064 1.00 87.12 112 ALA A O 1
ATOM 860 N N . LEU A 1 113 ? -11.421 -2.154 21.141 1.00 84.69 113 LEU A N 1
ATOM 861 C CA . LEU A 1 113 ? -11.699 -0.744 21.441 1.00 84.69 113 LEU A CA 1
ATOM 862 C C . LEU A 1 113 ? -13.190 -0.389 21.331 1.00 84.69 113 LEU A C 1
ATOM 864 O O . LEU A 1 113 ? -13.638 0.531 22.021 1.00 84.69 113 LEU A O 1
ATOM 868 N N . GLN A 1 114 ? -13.960 -1.106 20.508 1.00 86.69 114 GLN A N 1
ATOM 869 C CA . GLN A 1 114 ? -15.393 -0.865 20.325 1.00 86.69 114 GLN A CA 1
ATOM 870 C C . GLN A 1 114 ? -16.238 -1.416 21.492 1.00 86.69 114 GLN A C 1
ATOM 872 O O . GLN A 1 114 ? -17.195 -0.764 21.913 1.00 86.69 114 GLN A O 1
ATOM 877 N N . GLY A 1 115 ? -15.899 -2.604 22.016 1.00 73.56 115 GLY A N 1
ATOM 878 C CA . GLY A 1 115 ? -16.763 -3.381 22.928 1.00 73.56 115 GLY A CA 1
ATOM 879 C C . GLY A 1 115 ? -16.453 -3.315 24.434 1.00 73.56 115 GLY A C 1
ATOM 880 O O . GLY A 1 115 ? -17.120 -3.976 25.230 1.00 73.56 115 GLY A O 1
ATOM 881 N N . GLY A 1 116 ? -15.434 -2.569 24.869 1.00 69.88 116 GLY A N 1
ATOM 882 C CA . GLY A 1 116 ? -14.943 -2.620 26.253 1.00 69.88 116 GLY A CA 1
ATOM 883 C C . GLY A 1 116 ? -15.693 -1.733 27.258 1.00 69.88 116 GLY A C 1
ATOM 884 O O . GLY A 1 116 ? -15.825 -0.525 27.072 1.00 69.88 116 GLY A O 1
ATOM 885 N N . SER A 1 117 ? -16.086 -2.300 28.408 1.00 73.56 117 SER A N 1
ATOM 886 C CA . SER A 1 117 ? -16.428 -1.501 29.597 1.00 73.56 117 SER A CA 1
ATOM 887 C C . SER A 1 117 ? -15.203 -0.685 30.043 1.00 73.56 117 SER A C 1
ATOM 889 O O . SER A 1 117 ? -14.088 -1.211 30.064 1.00 73.56 117 SER A O 1
ATOM 891 N N . ARG A 1 118 ? -15.392 0.592 30.410 1.00 71.25 118 ARG A N 1
ATOM 892 C CA . ARG A 1 118 ? -14.308 1.572 30.672 1.00 71.25 118 ARG A CA 1
ATOM 893 C C . ARG A 1 118 ? -13.236 1.067 31.650 1.00 71.25 118 ARG A C 1
ATOM 895 O O . ARG A 1 118 ? -12.066 1.388 31.488 1.00 71.25 118 ARG A O 1
ATOM 902 N N . LEU A 1 119 ? -13.630 0.250 32.629 1.00 63.81 119 LEU A N 1
ATOM 903 C CA . LEU A 1 119 ? -12.722 -0.367 33.603 1.00 63.81 119 LEU A CA 1
ATOM 904 C C . LEU A 1 119 ? -11.809 -1.428 32.972 1.00 63.81 119 LEU A C 1
ATOM 906 O O . LEU A 1 119 ? -10.604 -1.395 33.195 1.00 63.81 119 LEU A O 1
ATOM 910 N N . LYS A 1 120 ? -12.341 -2.316 32.118 1.00 74.25 120 LYS A N 1
ATOM 911 C CA . LYS A 1 120 ? -11.516 -3.280 31.362 1.00 74.25 120 LYS A CA 1
ATOM 912 C C . LYS A 1 120 ? -10.557 -2.569 30.408 1.00 74.25 120 LYS A C 1
ATOM 914 O O . LYS A 1 120 ? -9.444 -3.039 30.207 1.00 74.25 120 LYS A O 1
ATOM 919 N N . GLN A 1 121 ? -10.984 -1.440 29.846 1.00 72.38 121 GLN A N 1
ATOM 920 C CA . GLN A 1 121 ? -10.149 -0.630 28.962 1.00 72.38 121 GLN A CA 1
ATOM 921 C C . GLN A 1 121 ? -8.956 -0.017 29.709 1.00 72.38 121 GLN A C 1
ATOM 923 O O . GLN A 1 121 ? -7.858 0.005 29.168 1.00 72.38 121 GLN A O 1
ATOM 928 N N . PHE A 1 122 ? -9.149 0.417 30.959 1.00 68.81 122 PHE A N 1
ATOM 929 C CA . PHE A 1 122 ? -8.077 0.984 31.780 1.00 68.81 122 PHE A CA 1
ATOM 930 C C . PHE A 1 122 ? -7.011 -0.060 32.143 1.00 68.81 122 PHE A C 1
ATOM 932 O O . PHE A 1 122 ? -5.829 0.172 31.911 1.00 68.81 122 PHE A O 1
ATOM 939 N N . PHE A 1 123 ? -7.413 -1.249 32.608 1.00 65.69 123 PHE A N 1
ATOM 940 C CA . PHE A 1 123 ? -6.458 -2.326 32.920 1.00 65.69 123 PHE A CA 1
ATOM 941 C C . PHE A 1 123 ? -5.698 -2.843 31.689 1.00 65.69 123 PHE A C 1
ATOM 943 O O . PHE A 1 123 ? -4.587 -3.344 31.824 1.00 65.69 123 PHE A O 1
ATOM 950 N N . ARG A 1 124 ? -6.263 -2.684 30.486 1.00 79.12 124 ARG A N 1
ATOM 951 C CA . ARG A 1 124 ? -5.632 -3.093 29.224 1.00 79.12 124 ARG A CA 1
ATOM 952 C C . ARG A 1 124 ? -4.841 -1.989 28.531 1.00 79.12 124 ARG A C 1
ATOM 954 O O . ARG A 1 124 ? -4.272 -2.259 27.482 1.00 79.12 124 ARG A O 1
ATOM 961 N N . GLN A 1 125 ? -4.767 -0.769 29.073 1.00 76.12 125 GLN A N 1
ATOM 962 C CA . GLN A 1 125 ? -4.090 0.339 28.385 1.00 76.12 125 GLN A CA 1
ATOM 963 C C . GLN A 1 125 ? -2.618 0.046 28.071 1.00 76.12 125 GLN A C 1
ATOM 965 O O . GLN A 1 125 ? -2.165 0.387 26.979 1.00 76.12 125 GLN A O 1
ATOM 970 N N . ASN A 1 126 ? -1.886 -0.614 28.976 1.00 78.06 126 ASN A N 1
ATOM 971 C CA . ASN A 1 126 ? -0.483 -0.966 28.735 1.00 78.06 126 ASN A CA 1
ATOM 972 C C . ASN A 1 126 ? -0.333 -2.034 27.647 1.00 78.06 126 ASN A C 1
ATOM 974 O O . ASN A 1 126 ? 0.444 -1.842 26.715 1.00 78.06 126 ASN A O 1
ATOM 978 N N . GLU A 1 127 ? -1.114 -3.114 27.717 1.00 80.62 127 GLU A N 1
ATOM 979 C CA . GLU A 1 127 ? -1.120 -4.169 26.692 1.00 80.62 127 GLU A CA 1
ATOM 980 C C . GLU A 1 127 ? -1.510 -3.603 25.322 1.00 80.62 127 GLU A C 1
ATOM 982 O O . GLU A 1 127 ? -0.870 -3.886 24.313 1.00 80.62 127 GLU A O 1
ATOM 987 N N . MET A 1 128 ? -2.526 -2.738 25.299 1.00 74.50 128 MET A N 1
ATOM 988 C CA . MET A 1 128 ? -3.005 -2.061 24.098 1.00 74.50 128 MET A CA 1
ATOM 989 C C . MET A 1 128 ? -1.959 -1.120 23.499 1.00 74.50 128 MET A C 1
ATOM 991 O O . MET A 1 128 ? -1.795 -1.088 22.282 1.00 74.50 128 MET A O 1
ATOM 995 N N . SER A 1 129 ? -1.239 -0.374 24.336 1.00 79.69 129 SER A N 1
ATOM 996 C CA . SER A 1 129 ? -0.185 0.536 23.877 1.00 79.69 129 SER A CA 1
ATOM 997 C C . SER A 1 129 ? 1.002 -0.230 23.302 1.00 79.69 129 SER A C 1
ATOM 999 O O . SER A 1 129 ? 1.530 0.160 22.260 1.00 79.69 129 SER A O 1
ATOM 1001 N N . GLN A 1 130 ? 1.389 -1.341 23.938 1.00 84.56 130 GLN A N 1
ATOM 1002 C CA . GLN A 1 130 ? 2.453 -2.206 23.434 1.00 84.56 130 GLN A CA 1
ATOM 1003 C C . GLN A 1 130 ? 2.050 -2.858 22.108 1.00 84.56 130 GLN A C 1
ATOM 1005 O O . GLN A 1 130 ? 2.798 -2.775 21.141 1.00 84.56 130 GLN A O 1
ATOM 1010 N N . LEU A 1 131 ? 0.836 -3.407 22.018 1.00 80.44 131 LEU A N 1
ATOM 1011 C CA . LEU A 1 131 ? 0.344 -4.030 20.791 1.00 80.44 131 LEU A CA 1
ATOM 1012 C C . LEU A 1 131 ? 0.250 -3.020 19.642 1.00 80.44 131 LEU A C 1
ATOM 1014 O O . LEU A 1 131 ? 0.642 -3.330 18.519 1.00 80.44 131 LEU A O 1
ATOM 1018 N N . LEU A 1 132 ? -0.205 -1.792 19.913 1.00 80.06 132 LEU A N 1
ATOM 1019 C CA . LEU A 1 132 ? -0.218 -0.722 18.916 1.00 80.06 132 LEU A CA 1
ATOM 1020 C C . LEU A 1 132 ? 1.201 -0.350 18.468 1.00 80.06 132 LEU A C 1
ATOM 1022 O O . LEU A 1 132 ? 1.418 -0.125 17.278 1.00 80.06 132 LEU A O 1
ATOM 1026 N N . LYS A 1 133 ? 2.165 -0.294 19.394 1.00 87.19 133 LYS A N 1
ATOM 1027 C CA . LYS A 1 133 ? 3.576 -0.041 19.077 1.00 87.19 133 LYS A CA 1
ATOM 1028 C C . LYS A 1 133 ? 4.151 -1.147 18.190 1.00 87.19 133 LYS A C 1
ATOM 1030 O O . LYS A 1 133 ? 4.749 -0.832 17.164 1.00 87.19 133 LYS A O 1
ATOM 1035 N N . ASP A 1 134 ? 3.900 -2.406 18.531 1.00 84.81 134 ASP A N 1
ATOM 1036 C CA . ASP A 1 134 ? 4.357 -3.567 17.761 1.00 84.81 134 ASP A CA 1
ATOM 1037 C C . ASP A 1 134 ? 3.718 -3.593 16.364 1.00 84.81 134 ASP A C 1
ATOM 1039 O O . ASP A 1 134 ? 4.392 -3.869 15.369 1.00 84.81 134 ASP A O 1
ATOM 1043 N N . CYS A 1 135 ? 2.431 -3.236 16.262 1.00 81.69 135 CYS A N 1
ATOM 1044 C CA . CYS A 1 135 ? 1.739 -3.097 14.980 1.00 81.69 135 CYS A CA 1
ATOM 1045 C C . CYS A 1 135 ? 2.329 -1.955 14.148 1.00 81.69 135 CYS A C 1
ATOM 1047 O O . CYS A 1 135 ? 2.631 -2.164 12.978 1.00 81.69 135 CYS A O 1
ATOM 1049 N N . LYS A 1 136 ? 2.555 -0.771 14.736 1.00 83.75 136 LYS A N 1
ATOM 1050 C CA . LYS A 1 136 ? 3.192 0.366 14.048 1.00 83.75 136 LYS A CA 1
ATOM 1051 C C . LYS A 1 136 ? 4.588 -0.001 13.540 1.00 83.75 136 LYS A C 1
ATOM 1053 O O . LYS A 1 136 ? 4.900 0.283 12.390 1.00 83.75 136 LYS A O 1
ATOM 1058 N N . GLN A 1 137 ? 5.394 -0.681 14.357 1.00 90.38 137 GLN A N 1
ATOM 1059 C CA . GLN A 1 137 ? 6.718 -1.154 13.952 1.00 90.38 137 GLN A CA 1
ATOM 1060 C C . GLN A 1 137 ? 6.632 -2.185 12.819 1.00 90.38 137 GLN A C 1
ATOM 1062 O O . GLN A 1 137 ? 7.380 -2.093 11.853 1.00 90.38 137 GLN A O 1
ATOM 1067 N N . SER A 1 138 ? 5.696 -3.134 12.899 1.00 82.75 138 SER A N 1
ATOM 1068 C CA . SER A 1 138 ? 5.500 -4.151 11.855 1.00 82.75 138 SER A CA 1
ATOM 1069 C C . SER A 1 138 ? 5.020 -3.541 10.532 1.00 82.75 138 SER A C 1
ATOM 1071 O O . SER A 1 138 ? 5.468 -3.957 9.462 1.00 82.75 138 SER A O 1
ATOM 1073 N N . LEU A 1 139 ? 4.147 -2.529 10.595 1.00 81.25 139 LEU A N 1
ATOM 1074 C CA . LEU A 1 139 ? 3.714 -1.756 9.429 1.00 81.25 139 LEU A CA 1
ATOM 1075 C C . LEU A 1 139 ? 4.885 -0.984 8.817 1.00 81.25 139 LEU A C 1
ATOM 1077 O O . LEU A 1 139 ? 5.062 -1.047 7.606 1.00 81.25 139 LEU A O 1
ATOM 1081 N N . GLN A 1 140 ? 5.710 -0.325 9.636 1.00 88.75 140 GLN A N 1
ATOM 1082 C CA . GLN A 1 140 ? 6.884 0.402 9.147 1.00 88.75 140 GLN A CA 1
ATOM 1083 C C . GLN A 1 140 ? 7.868 -0.533 8.438 1.00 88.75 140 GLN A C 1
ATOM 1085 O O . GLN A 1 140 ? 8.255 -0.263 7.310 1.00 88.75 140 GLN A O 1
ATOM 1090 N N . VAL A 1 141 ? 8.198 -1.676 9.050 1.00 88.56 141 VAL A N 1
ATOM 1091 C CA . VAL A 1 141 ? 9.078 -2.681 8.429 1.00 88.56 141 VAL A CA 1
ATOM 1092 C C . VAL A 1 141 ? 8.502 -3.174 7.102 1.00 88.56 141 VAL A C 1
ATOM 1094 O O . VAL A 1 141 ? 9.239 -3.348 6.136 1.00 88.56 141 VAL A O 1
ATOM 1097 N N . SER A 1 142 ? 7.185 -3.390 7.035 1.00 82.75 142 SER A N 1
ATOM 1098 C CA . SER A 1 142 ? 6.527 -3.790 5.787 1.00 82.75 142 SER A CA 1
ATOM 1099 C C . SER A 1 142 ? 6.659 -2.694 4.729 1.00 82.75 142 SER A C 1
ATOM 1101 O O . SER A 1 142 ? 7.066 -2.980 3.606 1.00 82.75 142 SER A O 1
ATOM 1103 N N . LEU A 1 143 ? 6.370 -1.443 5.095 1.00 83.69 143 LEU A N 1
ATOM 1104 C CA . LEU A 1 143 ? 6.464 -0.288 4.207 1.00 83.69 143 LEU A CA 1
ATOM 1105 C C . LEU A 1 143 ? 7.882 -0.114 3.650 1.00 83.69 143 LEU A C 1
ATOM 1107 O O . LEU A 1 143 ? 8.029 0.015 2.438 1.00 83.69 143 LEU A O 1
ATOM 1111 N N . ASP A 1 144 ? 8.904 -0.184 4.504 1.00 88.81 144 ASP A N 1
ATOM 1112 C CA . ASP A 1 144 ? 10.309 -0.051 4.105 1.00 88.81 144 ASP A CA 1
ATOM 1113 C C . ASP A 1 144 ? 10.688 -1.125 3.072 1.00 88.81 144 ASP A C 1
ATOM 1115 O O . ASP A 1 144 ? 11.296 -0.830 2.043 1.00 88.81 144 ASP A O 1
ATOM 1119 N N . VAL A 1 145 ? 10.269 -2.375 3.300 1.00 89.06 145 VAL A N 1
ATOM 1120 C CA . VAL A 1 145 ? 10.520 -3.478 2.364 1.00 89.06 145 VAL A CA 1
ATOM 1121 C C . VAL A 1 145 ? 9.830 -3.238 1.023 1.00 89.06 145 VAL A C 1
ATOM 1123 O O . VAL A 1 145 ? 10.463 -3.406 -0.021 1.00 89.06 145 VAL A O 1
ATOM 1126 N N . PHE A 1 146 ? 8.554 -2.845 1.015 1.00 82.62 146 PHE A N 1
ATOM 1127 C CA . PHE A 1 146 ? 7.847 -2.582 -0.241 1.00 82.62 146 PHE A CA 1
ATOM 1128 C C . PHE A 1 146 ? 8.461 -1.395 -0.992 1.00 82.62 146 PHE A C 1
ATOM 1130 O O . PHE A 1 146 ? 8.709 -1.506 -2.187 1.00 82.62 146 PHE A O 1
ATOM 1137 N N . GLN A 1 147 ? 8.800 -0.305 -0.298 1.00 85.88 147 GLN A N 1
ATOM 1138 C CA . GLN A 1 147 ? 9.429 0.870 -0.907 1.00 85.88 147 GLN A CA 1
ATOM 1139 C C . GLN A 1 147 ? 10.794 0.554 -1.523 1.00 85.88 147 GLN A C 1
ATOM 1141 O O . GLN A 1 147 ? 11.073 0.995 -2.641 1.00 85.88 147 GLN A O 1
ATOM 1146 N N . ILE A 1 148 ? 11.634 -0.226 -0.833 1.00 88.69 148 ILE A N 1
ATOM 1147 C CA . ILE A 1 148 ? 12.941 -0.644 -1.359 1.00 88.69 148 ILE A CA 1
ATOM 1148 C C . ILE A 1 148 ? 12.758 -1.473 -2.632 1.00 88.69 148 ILE A C 1
ATOM 1150 O O . ILE A 1 148 ? 13.433 -1.209 -3.625 1.00 88.69 148 ILE A O 1
ATOM 1154 N N . ASN A 1 149 ? 11.834 -2.437 -2.632 1.00 84.62 149 ASN A N 1
ATOM 1155 C CA . ASN A 1 149 ? 11.604 -3.289 -3.800 1.00 84.62 149 ASN A CA 1
ATOM 1156 C C . ASN A 1 149 ? 11.042 -2.494 -4.988 1.00 84.62 149 ASN A C 1
ATOM 1158 O O . ASN A 1 149 ? 11.586 -2.586 -6.087 1.00 84.62 149 ASN A O 1
ATOM 1162 N N . THR A 1 150 ? 10.038 -1.639 -4.766 1.00 82.06 150 THR A N 1
ATOM 1163 C CA . THR A 1 150 ? 9.492 -0.768 -5.821 1.00 82.06 150 THR A CA 1
ATOM 1164 C C . THR A 1 150 ? 10.565 0.164 -6.391 1.00 82.06 150 THR A C 1
ATOM 1166 O O . THR A 1 150 ? 10.634 0.365 -7.603 1.00 82.06 150 THR A O 1
ATOM 1169 N N . SER A 1 151 ? 11.446 0.701 -5.540 1.00 86.19 151 SER A N 1
ATOM 1170 C CA . SER A 1 151 ? 12.548 1.568 -5.976 1.00 86.19 151 SER A CA 1
ATOM 1171 C C . SER A 1 151 ? 13.591 0.809 -6.798 1.00 86.19 151 SER A C 1
ATOM 1173 O O . SER A 1 151 ? 14.070 1.327 -7.801 1.00 86.19 151 SER A O 1
ATOM 1175 N N . GLN A 1 152 ? 13.938 -0.421 -6.411 1.00 86.38 152 GLN A N 1
ATOM 1176 C CA . GLN A 1 152 ? 14.882 -1.249 -7.169 1.00 86.38 152 GLN A CA 1
ATOM 1177 C C . GLN A 1 152 ? 14.371 -1.563 -8.575 1.00 86.38 152 GLN A C 1
ATOM 1179 O O . GLN A 1 152 ? 15.147 -1.513 -9.528 1.00 86.38 152 GLN A O 1
ATOM 1184 N N . ASP A 1 153 ? 13.082 -1.862 -8.715 1.00 81.31 153 ASP A N 1
ATOM 1185 C CA . ASP A 1 153 ? 12.495 -2.124 -10.027 1.00 81.31 153 ASP A CA 1
ATOM 1186 C C . ASP A 1 153 ? 12.425 -0.845 -10.873 1.00 81.31 153 ASP A C 1
ATOM 1188 O O . ASP A 1 153 ? 12.789 -0.871 -12.047 1.00 81.31 153 ASP A O 1
ATOM 1192 N N . LEU A 1 154 ? 12.114 0.301 -10.256 1.00 84.19 154 LEU A N 1
ATOM 1193 C CA . LEU A 1 154 ? 12.221 1.613 -10.901 1.00 84.19 154 LEU A CA 1
ATOM 1194 C C . LEU A 1 154 ? 13.629 1.906 -11.437 1.00 84.19 154 LEU A C 1
ATOM 1196 O O . LEU A 1 154 ? 13.765 2.411 -12.551 1.00 84.19 154 LEU A O 1
ATOM 1200 N N . PHE A 1 155 ? 14.678 1.598 -10.671 1.00 88.88 155 PHE A N 1
ATOM 1201 C CA . PHE A 1 155 ? 16.053 1.807 -11.129 1.00 88.88 155 PHE A CA 1
ATOM 1202 C C . PHE A 1 155 ? 16.401 0.922 -12.328 1.00 88.88 155 PHE A C 1
ATOM 1204 O O . PHE A 1 155 ? 16.978 1.425 -13.289 1.00 88.88 155 PHE A O 1
ATOM 1211 N N . LYS A 1 156 ? 15.983 -0.350 -12.329 1.00 88.31 156 LYS A N 1
ATOM 1212 C CA . LYS A 1 156 ? 16.184 -1.246 -13.482 1.00 88.31 156 LYS A CA 1
ATOM 1213 C C . LYS A 1 156 ? 15.465 -0.744 -14.733 1.00 88.31 156 LYS A C 1
ATOM 1215 O O . LYS A 1 156 ? 16.025 -0.815 -15.826 1.00 88.31 156 LYS A O 1
ATOM 1220 N N . ASP A 1 157 ? 14.249 -0.220 -14.583 1.00 85.12 157 ASP A N 1
ATOM 1221 C CA . ASP A 1 157 ? 13.500 0.362 -15.701 1.00 85.12 157 ASP A CA 1
ATOM 1222 C C . ASP A 1 157 ? 14.228 1.590 -16.270 1.00 85.12 157 ASP A C 1
ATOM 1224 O O . ASP A 1 157 ? 14.349 1.737 -17.488 1.00 85.12 157 ASP A O 1
ATOM 1228 N N . ILE A 1 158 ? 14.769 2.452 -15.399 1.00 90.44 158 ILE A N 1
ATOM 1229 C CA . ILE A 1 158 ? 15.566 3.620 -15.803 1.00 90.44 158 ILE A CA 1
ATOM 1230 C C . ILE A 1 158 ? 16.840 3.191 -16.535 1.00 90.44 158 ILE A C 1
ATOM 1232 O O . ILE A 1 158 ? 17.128 3.735 -17.600 1.00 90.44 158 ILE A O 1
ATOM 1236 N N . GLU A 1 159 ? 17.575 2.210 -16.012 1.00 92.44 159 GLU A N 1
ATOM 1237 C CA . GLU A 1 159 ? 18.781 1.674 -16.655 1.00 92.44 159 GLU A CA 1
ATOM 1238 C C . GLU A 1 159 ? 18.462 1.067 -18.028 1.00 92.44 159 GLU A C 1
ATOM 1240 O O . GLU A 1 159 ? 19.155 1.342 -19.010 1.00 92.44 159 GLU A O 1
ATOM 1245 N N . SER A 1 160 ? 17.363 0.313 -18.136 1.00 92.69 160 SER A N 1
ATOM 1246 C CA . SER A 1 160 ? 16.907 -0.244 -19.413 1.00 92.69 160 SER A CA 1
ATOM 1247 C C . SER A 1 160 ? 16.541 0.849 -20.420 1.00 92.69 160 SER A C 1
ATOM 1249 O O . SER A 1 160 ? 16.864 0.722 -21.602 1.00 92.69 160 SER A O 1
ATOM 1251 N N . MET A 1 161 ? 15.869 1.918 -19.981 1.00 92.44 161 MET A N 1
ATOM 1252 C CA . MET A 1 161 ? 15.539 3.055 -20.846 1.00 92.44 161 MET A CA 1
ATOM 1253 C C . MET A 1 161 ? 16.793 3.811 -21.289 1.00 92.44 161 MET A C 1
ATOM 1255 O O . MET A 1 161 ? 16.899 4.181 -22.455 1.00 92.44 161 MET A O 1
ATOM 1259 N N . GLN A 1 162 ? 17.762 4.010 -20.392 1.00 93.75 162 GLN A N 1
ATOM 1260 C CA . GLN A 1 162 ? 19.036 4.647 -20.730 1.00 93.75 162 GLN A CA 1
ATOM 1261 C C . GLN A 1 162 ? 19.823 3.831 -21.757 1.00 93.75 162 GLN A C 1
ATOM 1263 O O . GLN A 1 162 ? 20.309 4.403 -22.730 1.00 93.75 162 GLN A O 1
ATOM 1268 N N . GLY A 1 163 ? 19.883 2.505 -21.599 1.00 94.94 163 GLY A N 1
ATOM 1269 C CA . GLY A 1 163 ? 20.505 1.621 -22.586 1.00 94.94 163 GLY A CA 1
ATOM 1270 C C . GLY A 1 163 ? 19.813 1.682 -23.953 1.00 94.94 163 GLY A C 1
ATOM 1271 O O . GLY A 1 163 ? 20.484 1.751 -24.980 1.00 94.94 163 GLY A O 1
ATOM 1272 N N . ALA A 1 164 ? 18.476 1.737 -23.981 1.00 95.06 164 ALA A N 1
ATOM 1273 C CA . ALA A 1 164 ? 17.721 1.886 -25.226 1.00 95.06 164 ALA A CA 1
ATOM 1274 C C . ALA A 1 164 ? 17.992 3.233 -25.919 1.00 95.06 164 ALA A C 1
ATOM 1276 O O . ALA A 1 164 ? 18.172 3.267 -27.135 1.00 95.06 164 ALA A O 1
ATOM 1277 N N . ILE A 1 165 ? 18.071 4.327 -25.153 1.00 94.75 165 ILE A N 1
ATOM 1278 C CA . ILE A 1 165 ? 18.414 5.657 -25.678 1.00 94.75 165 ILE A CA 1
ATOM 1279 C C . ILE A 1 165 ? 19.832 5.656 -26.260 1.00 94.75 165 ILE A C 1
ATOM 1281 O O . ILE A 1 165 ? 20.022 6.137 -27.372 1.00 94.75 165 ILE A O 1
ATOM 1285 N N . GLN A 1 166 ? 20.807 5.076 -25.555 1.00 96.62 166 GLN A N 1
ATOM 1286 C CA . GLN A 1 166 ? 22.188 4.975 -26.041 1.00 96.62 166 GLN A CA 1
ATOM 1287 C C . GLN A 1 166 ? 22.285 4.144 -27.325 1.00 96.62 166 GLN A C 1
ATOM 1289 O O . GLN A 1 166 ? 22.985 4.531 -28.257 1.00 96.62 166 GLN A O 1
ATOM 1294 N N . SER A 1 167 ? 21.543 3.036 -27.407 1.00 96.25 167 SER A N 1
ATOM 1295 C CA . SER A 1 167 ? 21.485 2.218 -28.622 1.00 96.25 167 SER A CA 1
ATOM 1296 C C . SER A 1 167 ? 20.889 2.987 -29.805 1.00 96.25 167 SER A C 1
ATOM 1298 O O . SER A 1 167 ? 21.412 2.889 -30.911 1.00 96.25 167 SER A O 1
ATOM 1300 N N . GLN A 1 168 ? 19.821 3.764 -29.585 1.00 95.94 168 GLN A N 1
ATOM 1301 C CA . GLN A 1 168 ? 19.216 4.602 -30.628 1.00 95.94 168 GLN A CA 1
ATOM 1302 C C . GLN A 1 168 ? 20.138 5.746 -31.060 1.00 95.94 168 GLN A C 1
ATOM 1304 O O . GLN A 1 168 ? 20.190 6.090 -32.239 1.00 95.94 168 GLN A O 1
ATOM 1309 N N . GLU A 1 169 ? 20.864 6.345 -30.117 1.00 94.88 169 GLU A N 1
ATOM 1310 C CA . GLU A 1 169 ? 21.848 7.384 -30.413 1.00 94.88 169 GLU A CA 1
ATOM 1311 C C . GLU A 1 169 ? 22.991 6.832 -31.271 1.00 94.88 169 GLU A C 1
ATOM 1313 O O . GLU A 1 169 ? 23.372 7.460 -32.258 1.00 94.88 169 GLU A O 1
ATOM 1318 N N . GLN A 1 170 ? 23.485 5.632 -30.953 1.00 97.12 170 GLN A N 1
ATOM 1319 C CA . GLN A 1 170 ? 24.516 4.967 -31.745 1.00 97.12 170 GLN A CA 1
ATOM 1320 C C . GLN A 1 170 ? 24.031 4.646 -33.167 1.00 97.12 170 GLN A C 1
ATOM 1322 O O . GLN A 1 170 ? 24.731 4.957 -34.128 1.00 97.12 170 GLN A O 1
ATOM 1327 N N . GLU A 1 171 ? 22.819 4.105 -33.313 1.00 97.44 171 GLU A N 1
ATOM 1328 C CA . GLU A 1 171 ? 22.211 3.840 -34.625 1.00 97.44 171 GLU A CA 1
ATOM 1329 C C . GLU A 1 171 ? 22.071 5.129 -35.453 1.00 97.44 171 GLU A C 1
ATOM 1331 O O . GLU A 1 171 ? 22.399 5.166 -36.640 1.00 97.44 171 GLU A O 1
ATOM 1336 N N . LEU A 1 172 ? 21.646 6.228 -34.822 1.00 96.88 172 LEU A N 1
ATOM 1337 C CA . LEU A 1 172 ? 21.519 7.524 -35.486 1.00 96.88 172 LEU A CA 1
ATOM 1338 C C . LEU A 1 172 ? 22.880 8.061 -35.952 1.00 96.88 172 LEU A C 1
ATOM 1340 O O . LEU A 1 172 ? 22.975 8.599 -37.057 1.00 96.88 172 LEU A O 1
ATOM 1344 N N . LEU A 1 173 ? 23.932 7.907 -35.145 1.00 96.94 173 LEU A N 1
ATOM 1345 C CA . LEU A 1 173 ? 25.291 8.304 -35.521 1.00 96.94 173 LEU A CA 1
ATOM 1346 C C . LEU A 1 173 ? 25.834 7.473 -36.694 1.00 96.94 173 LEU A C 1
ATOM 1348 O O . LEU A 1 173 ? 26.450 8.044 -37.594 1.00 96.94 173 LEU A O 1
ATOM 1352 N N . GLU A 1 174 ? 25.557 6.166 -36.730 1.00 97.06 174 GLU A N 1
ATOM 1353 C CA . GLU A 1 174 ? 25.918 5.280 -37.849 1.00 97.06 174 GLU A CA 1
ATOM 1354 C C . GLU A 1 174 ? 25.167 5.637 -39.146 1.00 97.06 174 GLU A C 1
ATOM 1356 O O . GLU A 1 174 ? 25.730 5.602 -40.245 1.00 97.06 174 GLU A O 1
ATOM 1361 N N . LEU A 1 175 ? 23.900 6.050 -39.046 1.00 96.19 175 LEU A N 1
ATOM 1362 C CA . LEU A 1 175 ? 23.149 6.554 -40.200 1.00 96.19 175 LEU A CA 1
ATOM 1363 C C . LEU A 1 175 ? 23.723 7.881 -40.715 1.00 96.19 175 LEU A C 1
ATOM 1365 O O . LEU A 1 175 ? 23.840 8.068 -41.928 1.00 96.19 175 LEU A O 1
ATOM 1369 N N . ILE A 1 176 ? 24.117 8.793 -39.817 1.00 95.12 176 ILE A N 1
ATOM 1370 C CA . ILE A 1 176 ? 24.753 10.063 -40.200 1.00 95.12 176 ILE A CA 1
ATOM 1371 C C . ILE A 1 176 ? 26.095 9.817 -40.896 1.00 95.12 176 ILE A C 1
ATOM 1373 O O . ILE A 1 176 ? 26.354 10.451 -41.921 1.00 95.12 176 ILE A O 1
ATOM 1377 N N . SER A 1 177 ? 26.935 8.908 -40.388 1.00 95.06 177 SER A N 1
ATOM 1378 C CA . SER A 1 177 ? 28.217 8.596 -41.035 1.00 95.06 177 SER A CA 1
ATOM 1379 C C . SER A 1 177 ? 28.008 7.995 -42.425 1.00 95.06 177 SER A C 1
ATOM 1381 O O . SER A 1 177 ? 28.611 8.463 -43.388 1.00 95.06 177 SER A O 1
ATOM 1383 N N . THR A 1 178 ? 27.064 7.060 -42.561 1.00 95.06 178 THR A N 1
ATOM 1384 C CA . THR A 1 178 ? 26.723 6.442 -43.853 1.00 95.06 178 THR A CA 1
ATOM 1385 C C . THR A 1 178 ? 26.227 7.473 -44.874 1.00 95.06 178 THR A C 1
ATOM 1387 O O . THR A 1 178 ? 26.582 7.416 -46.052 1.00 95.06 178 THR A O 1
ATOM 1390 N N . LEU A 1 179 ? 25.410 8.443 -44.447 1.00 92.75 179 LEU A N 1
ATOM 1391 C CA . LEU A 1 179 ? 24.947 9.529 -45.318 1.00 92.75 179 LEU A CA 1
ATOM 1392 C C . LEU A 1 179 ? 26.076 10.496 -45.694 1.00 92.75 179 LEU A C 1
ATOM 1394 O O . LEU A 1 179 ? 26.120 10.956 -46.834 1.00 92.75 179 LEU A O 1
ATOM 1398 N N . SER A 1 180 ? 26.985 10.792 -44.761 1.00 91.00 180 SER A N 1
ATOM 1399 C CA . SER A 1 180 ? 28.154 11.636 -45.022 1.00 91.00 180 SER A CA 1
ATOM 1400 C C . SER A 1 180 ? 29.036 11.033 -46.116 1.00 91.00 180 SER A C 1
ATOM 1402 O O . SER A 1 180 ? 29.377 11.736 -47.062 1.00 91.00 180 SER A O 1
ATOM 1404 N N . ASP A 1 181 ? 29.348 9.737 -46.041 1.00 89.38 181 ASP A N 1
ATOM 1405 C CA . ASP A 1 181 ? 30.256 9.076 -46.991 1.00 89.38 181 ASP A CA 1
ATOM 1406 C C . ASP A 1 181 ? 29.680 9.007 -48.417 1.00 89.38 181 ASP A C 1
ATOM 1408 O O . ASP A 1 181 ? 30.397 9.203 -49.403 1.00 89.38 181 ASP A O 1
ATOM 1412 N N . ASN A 1 182 ? 28.365 8.810 -48.545 1.00 85.00 182 ASN A N 1
ATOM 1413 C CA . ASN A 1 182 ? 27.698 8.747 -49.848 1.00 85.00 182 ASN A CA 1
ATOM 1414 C C . ASN A 1 182 ? 27.632 10.110 -50.565 1.00 85.00 182 ASN A C 1
ATOM 1416 O O . ASN A 1 182 ? 27.622 10.152 -51.794 1.00 85.00 182 ASN A O 1
ATOM 1420 N N . CYS A 1 183 ? 27.638 11.227 -49.831 1.00 74.44 183 CYS A N 1
ATOM 1421 C CA . CYS A 1 183 ? 27.558 12.573 -50.411 1.00 74.44 183 CYS A CA 1
ATOM 1422 C C . CYS A 1 183 ? 28.858 13.056 -51.087 1.00 74.44 183 CYS A C 1
ATOM 1424 O O . CYS A 1 183 ? 28.816 14.046 -51.812 1.00 74.44 183 CYS A O 1
ATOM 1426 N N . PHE A 1 184 ? 30.002 12.389 -50.883 1.00 66.00 184 PHE A N 1
ATOM 1427 C CA . PHE A 1 184 ? 31.295 12.809 -51.456 1.00 66.00 184 PHE A CA 1
ATOM 1428 C C . PHE A 1 184 ? 31.691 12.084 -52.755 1.00 66.00 184 PHE A C 1
ATOM 1430 O O . PHE A 1 184 ? 32.750 12.378 -53.308 1.00 66.00 184 PHE A O 1
ATOM 1437 N N . SER A 1 185 ? 30.875 11.146 -53.250 1.00 66.69 185 SER A N 1
ATOM 1438 C CA . SER A 1 185 ? 31.267 10.267 -54.368 1.00 66.69 185 SER A CA 1
ATOM 1439 C C . SER A 1 185 ? 30.826 10.738 -55.764 1.00 66.69 185 SER A C 1
ATOM 1441 O O . SER A 1 185 ? 31.402 10.274 -56.745 1.00 66.69 185 SER A O 1
ATOM 1443 N N . ASP A 1 186 ? 29.883 11.679 -55.879 1.00 59.88 186 ASP A N 1
ATOM 1444 C CA . ASP A 1 186 ? 29.508 12.296 -57.161 1.00 59.88 186 ASP A CA 1
ATOM 1445 C C . ASP A 1 186 ? 30.120 13.699 -57.263 1.00 59.88 186 ASP A C 1
ATOM 1447 O O . ASP A 1 186 ? 29.817 14.596 -56.480 1.00 59.88 186 ASP A O 1
ATOM 1451 N N . GLY A 1 187 ? 31.030 13.876 -58.222 1.00 58.75 187 GLY A N 1
ATOM 1452 C CA . GLY A 1 187 ? 31.916 15.035 -58.375 1.00 58.75 187 GLY A CA 1
ATOM 1453 C C . GLY A 1 187 ? 31.268 16.376 -58.746 1.00 58.75 187 GLY A C 1
ATOM 1454 O O . GLY A 1 187 ? 31.984 17.253 -59.228 1.00 58.75 187 GLY A O 1
ATOM 1455 N N . ASP A 1 188 ? 29.971 16.572 -58.508 1.00 56.19 188 ASP A N 1
ATOM 1456 C CA . ASP A 1 188 ? 29.299 17.853 -58.728 1.00 56.19 188 ASP A CA 1
ATOM 1457 C C . ASP A 1 188 ? 29.213 18.651 -57.419 1.00 56.19 188 ASP A C 1
ATOM 1459 O O . ASP A 1 188 ? 28.348 18.483 -56.560 1.00 56.19 188 ASP A O 1
ATOM 1463 N N . SER A 1 189 ? 30.193 19.542 -57.279 1.00 49.06 189 SER A N 1
ATOM 1464 C CA . SER A 1 189 ? 30.413 20.437 -56.147 1.00 49.06 189 SER A CA 1
ATOM 1465 C C . SER A 1 189 ? 29.256 21.428 -55.952 1.00 49.06 189 SER A C 1
ATOM 1467 O O . SER A 1 189 ? 29.271 22.547 -56.462 1.00 49.06 189 SER A O 1
ATOM 1469 N N . LEU A 1 190 ? 28.262 21.045 -55.152 1.00 49.50 190 LEU A N 1
ATOM 1470 C CA . LEU A 1 190 ? 27.341 21.976 -54.498 1.00 49.50 190 LEU A CA 1
ATOM 1471 C C . LEU A 1 190 ? 27.518 21.854 -52.984 1.00 49.50 190 LEU A C 1
ATOM 1473 O O . LEU A 1 190 ? 26.927 21.011 -52.315 1.00 49.50 190 LEU A O 1
ATOM 1477 N N . VAL A 1 191 ? 28.382 22.717 -52.447 1.00 44.91 191 VAL A N 1
ATOM 1478 C CA . VAL A 1 191 ? 28.686 22.838 -51.017 1.00 44.91 191 VAL A CA 1
ATOM 1479 C C . VAL A 1 191 ? 27.418 23.227 -50.249 1.00 44.91 191 VAL A C 1
ATOM 1481 O O . VAL A 1 191 ? 27.042 24.396 -50.196 1.00 44.91 191 VAL A O 1
ATOM 1484 N N . CYS A 1 192 ? 26.759 22.253 -49.624 1.00 48.19 192 CYS A N 1
ATOM 1485 C CA . CYS A 1 192 ? 25.732 22.506 -48.616 1.00 48.19 192 CYS A CA 1
ATOM 1486 C C . CYS A 1 192 ? 26.391 22.507 -47.231 1.00 48.19 192 CYS A C 1
ATOM 1488 O O . CYS A 1 192 ? 26.534 21.471 -46.587 1.00 48.19 192 CYS A O 1
ATOM 1490 N N . GLU A 1 193 ? 26.824 23.683 -46.772 1.00 38.72 193 GLU A N 1
ATOM 1491 C CA . GLU A 1 193 ? 27.396 23.869 -45.434 1.00 38.72 193 GLU A CA 1
ATOM 1492 C C . GLU A 1 193 ? 26.277 23.799 -44.373 1.00 38.72 193 GLU A C 1
ATOM 1494 O O . GLU A 1 193 ? 25.652 24.799 -44.016 1.00 38.72 193 GLU A O 1
ATOM 1499 N N . ALA A 1 194 ? 25.988 22.598 -43.867 1.00 42.97 194 ALA A N 1
ATOM 1500 C CA . ALA A 1 194 ? 25.125 22.416 -42.704 1.00 42.97 194 ALA A CA 1
ATOM 1501 C C . ALA A 1 194 ? 25.936 22.666 -41.419 1.00 42.97 194 ALA A C 1
ATOM 1503 O O . ALA A 1 194 ? 26.587 21.770 -40.886 1.00 42.97 194 ALA A O 1
ATOM 1504 N N . ARG A 1 195 ? 25.915 23.903 -40.906 1.00 35.28 195 ARG A N 1
ATOM 1505 C CA . ARG A 1 195 ? 26.512 24.228 -39.599 1.00 35.28 195 ARG A CA 1
ATOM 1506 C C . ARG A 1 195 ? 25.614 23.750 -38.461 1.00 35.28 195 ARG A C 1
ATOM 1508 O O . ARG A 1 195 ? 24.602 24.379 -38.161 1.00 35.28 195 ARG A O 1
ATOM 1515 N N . VAL A 1 196 ? 26.029 22.686 -37.781 1.00 39.31 196 VAL A N 1
ATOM 1516 C CA . VAL A 1 196 ? 25.545 22.355 -36.435 1.00 39.31 196 VAL A CA 1
ATOM 1517 C C . VAL A 1 196 ? 26.537 22.956 -35.440 1.00 39.31 196 VAL A C 1
ATOM 1519 O O . VAL A 1 196 ? 27.667 22.492 -35.333 1.00 39.31 196 VA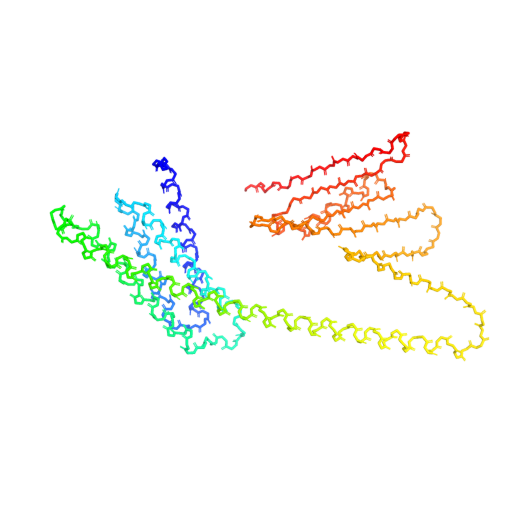L A O 1
ATOM 1522 N N . SER A 1 197 ? 26.147 24.028 -34.747 1.00 32.12 197 SER A N 1
ATOM 1523 C CA . SER A 1 197 ? 26.963 24.624 -33.683 1.00 32.12 197 SER A CA 1
ATOM 1524 C C . SER A 1 197 ? 26.661 23.949 -32.341 1.00 32.12 197 SER A C 1
ATOM 1526 O O . SER A 1 197 ? 25.544 24.100 -31.842 1.00 32.12 197 SER A O 1
ATOM 1528 N N . PRO A 1 198 ? 27.622 23.249 -31.713 1.00 35.72 198 PRO A N 1
ATOM 1529 C CA . PRO A 1 198 ? 27.468 22.790 -30.342 1.00 35.72 198 PRO A CA 1
ATOM 1530 C C . PRO A 1 198 ? 27.663 23.978 -29.392 1.00 35.72 198 PRO A C 1
ATOM 1532 O O . PRO A 1 198 ? 28.770 24.491 -29.236 1.00 35.72 198 PRO A O 1
ATOM 1535 N N . VAL A 1 199 ? 26.587 24.434 -28.747 1.00 37.94 199 VAL A N 1
ATOM 1536 C CA . VAL A 1 199 ? 26.687 25.363 -27.612 1.00 37.94 199 VAL A CA 1
ATOM 1537 C C . VAL A 1 199 ? 26.774 24.529 -26.340 1.00 37.94 199 VAL A C 1
ATOM 1539 O O . VAL A 1 199 ? 25.767 24.204 -25.717 1.00 37.94 199 VAL A O 1
ATOM 1542 N N . LEU A 1 200 ? 27.997 24.164 -25.962 1.00 37.81 200 LEU A N 1
ATOM 1543 C CA . LEU A 1 200 ? 28.293 23.680 -24.617 1.00 37.81 200 LEU A CA 1
ATOM 1544 C C . LEU A 1 200 ? 28.472 24.900 -23.705 1.00 37.81 200 LEU A C 1
ATOM 1546 O O . LEU A 1 200 ? 29.449 25.637 -23.812 1.00 37.81 200 LEU A O 1
ATOM 1550 N N . SER A 1 201 ? 27.492 25.126 -22.830 1.00 38.09 201 SER A N 1
ATOM 1551 C CA . SER A 1 201 ? 27.574 26.059 -21.704 1.00 38.09 201 SER A CA 1
ATOM 1552 C C . SER A 1 201 ? 27.379 25.269 -20.414 1.00 38.09 201 SER A C 1
ATOM 1554 O O . SER A 1 201 ? 26.380 24.573 -20.229 1.00 38.09 201 SER A O 1
ATOM 1556 N N . ASP A 1 202 ? 28.364 25.385 -19.531 1.00 39.31 202 ASP A N 1
ATOM 1557 C CA . ASP A 1 202 ? 28.739 24.404 -18.510 1.00 39.31 202 ASP A CA 1
ATOM 1558 C C . ASP A 1 202 ? 27.775 24.262 -17.314 1.00 39.31 202 ASP A C 1
ATOM 1560 O O . ASP A 1 202 ? 28.118 23.641 -16.312 1.00 39.31 202 ASP A O 1
ATOM 1564 N N . LYS A 1 203 ? 26.566 24.846 -17.353 1.00 39.50 203 LYS A N 1
ATOM 1565 C CA . LYS A 1 203 ? 25.606 24.757 -16.227 1.00 39.50 203 LYS A CA 1
ATOM 1566 C C . LYS A 1 203 ? 24.132 24.593 -16.596 1.00 39.50 203 LYS A C 1
ATOM 1568 O O . LYS A 1 203 ? 23.298 24.506 -15.699 1.00 39.50 203 LYS A O 1
ATOM 1573 N N . THR A 1 204 ? 23.788 24.478 -17.876 1.00 40.12 204 THR A N 1
ATOM 1574 C CA . THR A 1 204 ? 22.406 24.209 -18.306 1.00 40.12 204 THR A CA 1
ATOM 1575 C C . THR A 1 204 ? 22.417 23.473 -19.638 1.00 40.12 204 THR A C 1
ATOM 1577 O O . THR A 1 204 ? 22.898 24.022 -20.627 1.00 40.12 204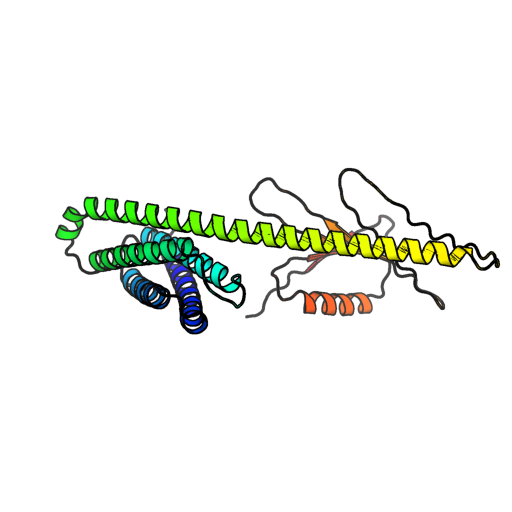 THR A O 1
ATOM 1580 N N . CYS A 1 205 ? 21.849 22.263 -19.691 1.00 34.00 205 CYS A N 1
ATOM 1581 C CA . CYS A 1 205 ? 21.553 21.594 -20.960 1.00 34.00 205 CYS A CA 1
ATOM 1582 C C . CYS A 1 205 ? 20.480 22.396 -21.714 1.00 34.00 205 CYS A C 1
ATOM 1584 O O . CYS A 1 205 ? 19.286 22.213 -21.487 1.00 34.00 205 CYS A O 1
ATOM 1586 N N . ASN A 1 206 ? 20.908 23.301 -22.593 1.00 39.19 206 ASN A N 1
ATOM 1587 C CA . ASN A 1 206 ? 20.047 23.964 -23.567 1.00 39.19 206 ASN A CA 1
ATOM 1588 C C . ASN A 1 206 ? 20.131 23.186 -24.882 1.00 39.19 206 ASN A C 1
ATOM 1590 O O . ASN A 1 206 ? 21.086 23.335 -25.639 1.00 39.19 206 ASN A O 1
ATOM 1594 N N . TRP A 1 207 ? 19.117 22.375 -25.173 1.00 34.62 207 TRP A N 1
ATOM 1595 C CA . TRP A 1 207 ? 18.931 21.831 -26.514 1.00 34.62 207 TRP A CA 1
ATOM 1596 C C . TRP A 1 207 ? 18.215 22.884 -27.362 1.00 34.62 207 TRP A C 1
ATOM 1598 O O . TRP A 1 207 ? 17.020 23.107 -27.195 1.00 34.62 207 TRP A O 1
ATOM 1608 N N . GLN A 1 208 ? 18.936 23.556 -28.260 1.00 41.09 208 GLN A N 1
ATOM 1609 C CA . GLN A 1 208 ? 18.327 24.432 -29.264 1.00 41.09 208 GLN A CA 1
ATOM 1610 C C . GLN A 1 208 ? 18.274 23.693 -30.598 1.00 41.09 208 GLN A C 1
ATOM 1612 O O . GLN A 1 208 ? 19.309 23.389 -31.189 1.00 41.09 208 GLN A O 1
ATOM 1617 N N . ARG A 1 209 ? 17.063 23.389 -31.075 1.00 37.88 209 ARG A N 1
ATOM 1618 C CA . ARG A 1 209 ? 16.846 22.751 -32.377 1.00 37.88 209 ARG A CA 1
ATOM 1619 C C . ARG A 1 209 ? 16.193 23.752 -33.319 1.00 37.88 209 ARG A C 1
ATOM 1621 O O . ARG A 1 209 ? 15.102 24.243 -33.046 1.00 37.88 209 ARG A O 1
ATOM 1628 N N . TRP A 1 210 ? 16.874 24.053 -34.416 1.00 42.12 210 TRP A N 1
ATOM 1629 C CA . TRP A 1 210 ? 16.418 25.000 -35.427 1.00 42.12 210 TRP A CA 1
ATOM 1630 C C . TRP A 1 210 ? 15.816 24.219 -36.593 1.00 42.12 210 TRP A C 1
ATOM 1632 O O . TRP A 1 210 ? 16.450 23.303 -37.111 1.00 42.12 210 TRP A O 1
ATOM 1642 N N . PHE A 1 211 ? 14.605 24.578 -37.015 1.00 33.97 211 PHE A N 1
ATOM 1643 C CA . PHE A 1 211 ? 13.977 24.012 -38.207 1.00 33.97 211 PHE A CA 1
ATOM 1644 C C . PHE A 1 211 ? 13.875 25.095 -39.275 1.00 33.97 211 PHE A C 1
ATOM 1646 O O . PHE A 1 211 ? 13.408 26.200 -39.004 1.00 33.97 211 PHE A O 1
ATOM 1653 N N . LYS A 1 212 ? 14.315 24.777 -40.493 1.00 35.69 212 LYS A N 1
ATOM 1654 C CA . LYS A 1 212 ? 14.136 25.627 -41.669 1.00 35.69 212 LYS A CA 1
ATOM 1655 C C . LYS A 1 212 ? 13.253 24.866 -42.647 1.00 35.69 212 LYS A C 1
ATOM 1657 O O . LYS A 1 212 ? 13.644 23.802 -43.112 1.00 35.69 212 LYS A O 1
ATOM 1662 N N . THR A 1 213 ? 12.070 25.389 -42.939 1.00 36.50 213 THR A N 1
ATOM 1663 C CA . THR A 1 213 ? 11.224 24.879 -44.020 1.00 36.50 213 THR A CA 1
ATOM 1664 C C . THR A 1 213 ? 11.410 25.780 -45.243 1.00 36.50 213 THR A C 1
ATOM 1666 O O . THR A 1 213 ? 11.324 27.003 -45.128 1.00 36.50 213 THR A O 1
ATOM 1669 N N . SER A 1 214 ? 11.715 25.199 -46.407 1.00 35.19 214 SER A N 1
ATOM 1670 C CA . SER A 1 214 ? 11.420 25.839 -47.698 1.00 35.19 214 SER A CA 1
ATOM 1671 C C . SER A 1 214 ? 9.921 25.624 -47.976 1.00 35.19 214 SER A C 1
ATOM 1673 O O . SER A 1 214 ? 9.320 24.714 -47.418 1.00 35.19 214 SER A O 1
ATOM 1675 N N . GLU A 1 215 ? 9.193 26.422 -48.742 1.00 38.72 215 GLU A N 1
ATOM 1676 C CA . GLU A 1 215 ? 9.533 27.389 -49.774 1.00 38.72 215 GLU A CA 1
ATOM 1677 C C . GLU A 1 215 ? 8.315 28.329 -49.933 1.00 38.72 215 GLU A C 1
ATOM 1679 O O . GLU A 1 215 ? 7.193 27.956 -49.599 1.00 38.72 215 GLU A O 1
ATOM 1684 N N . THR A 1 216 ? 8.537 29.520 -50.495 1.00 38.72 216 THR A N 1
ATOM 1685 C CA . THR A 1 216 ? 7.565 30.582 -50.848 1.00 38.72 216 THR A CA 1
ATOM 1686 C C . THR A 1 216 ? 7.110 31.560 -49.741 1.00 38.72 216 THR A C 1
ATOM 1688 O O . THR A 1 216 ? 6.367 31.253 -48.822 1.00 38.72 216 THR A O 1
ATOM 1691 N N . ALA A 1 217 ? 7.626 32.787 -49.889 1.00 36.47 217 ALA A N 1
ATOM 1692 C CA . ALA A 1 217 ? 7.185 34.096 -49.398 1.00 36.47 217 ALA A CA 1
ATOM 1693 C C . ALA A 1 217 ? 6.471 34.227 -48.027 1.00 36.47 217 ALA A C 1
ATOM 1695 O O . ALA A 1 217 ? 5.280 33.991 -47.875 1.00 36.47 217 ALA A O 1
ATOM 1696 N N . GLN A 1 218 ? 7.212 34.861 -47.106 1.00 36.75 218 GLN A N 1
ATOM 1697 C CA . GLN A 1 218 ? 6.748 35.718 -46.002 1.00 36.75 218 GLN A CA 1
ATOM 1698 C C . GLN A 1 218 ? 5.998 35.059 -44.834 1.00 36.75 218 GLN A C 1
ATOM 1700 O O . GLN A 1 218 ? 4.882 35.434 -44.499 1.00 36.75 218 GLN A O 1
ATOM 1705 N N . THR A 1 219 ? 6.683 34.196 -44.086 1.00 35.06 219 THR A N 1
ATOM 1706 C CA . THR A 1 219 ? 6.810 34.318 -42.616 1.00 35.06 219 THR A CA 1
ATOM 1707 C C . THR A 1 219 ? 7.789 33.259 -42.120 1.00 35.06 219 THR A C 1
ATOM 1709 O O . THR A 1 219 ? 7.562 32.065 -42.273 1.00 35.06 219 THR A O 1
ATOM 1712 N N . HIS A 1 220 ? 8.917 33.688 -41.554 1.00 35.62 220 HIS A N 1
ATOM 1713 C CA . HIS A 1 220 ? 9.818 32.779 -40.851 1.00 35.62 220 HIS A CA 1
ATOM 1714 C C . HIS A 1 220 ? 9.291 32.581 -39.432 1.00 35.62 220 HIS A C 1
ATOM 1716 O O . HIS A 1 220 ? 9.090 33.559 -38.711 1.00 35.62 220 HIS A O 1
ATOM 1722 N N . TRP A 1 221 ? 9.081 31.328 -39.044 1.00 39.16 221 TRP A N 1
ATOM 1723 C CA . TRP A 1 221 ? 8.620 30.957 -37.712 1.00 39.16 221 TRP A CA 1
ATOM 1724 C C . TRP A 1 221 ? 9.807 30.463 -36.893 1.00 39.16 221 TRP A C 1
ATOM 1726 O O . TRP A 1 221 ? 10.541 29.575 -37.321 1.00 39.16 221 TRP A O 1
ATOM 1736 N N . LEU A 1 222 ? 9.999 31.053 -35.716 1.00 40.03 222 LEU A N 1
ATOM 1737 C CA . LEU A 1 222 ? 11.018 30.654 -34.753 1.00 40.03 222 LEU A CA 1
ATOM 1738 C C . LEU A 1 222 ? 10.311 30.279 -33.454 1.00 40.03 222 LEU A C 1
ATOM 1740 O O . LEU A 1 222 ? 9.687 31.125 -32.813 1.00 40.03 222 LEU A O 1
ATOM 1744 N N . CYS A 1 223 ? 10.397 29.005 -33.079 1.00 39.38 223 CYS A N 1
ATOM 1745 C CA . CYS A 1 223 ? 9.912 28.516 -31.796 1.00 39.38 223 CYS A CA 1
ATOM 1746 C C . CYS A 1 223 ? 11.113 28.038 -30.983 1.00 39.38 223 CYS A C 1
ATOM 1748 O O . CYS A 1 223 ? 11.887 27.205 -31.453 1.00 39.38 223 CYS A O 1
ATOM 1750 N N . CYS A 1 224 ? 11.274 28.588 -29.781 1.00 41.72 224 CYS A N 1
ATOM 1751 C CA . CYS A 1 224 ? 12.293 28.148 -28.839 1.00 41.72 224 CYS A CA 1
ATOM 1752 C C . CYS A 1 224 ? 11.575 27.501 -27.653 1.00 41.72 224 CYS A C 1
ATOM 1754 O O . CYS A 1 224 ? 10.803 28.161 -26.951 1.00 41.72 224 CYS A O 1
ATOM 1756 N N . LEU A 1 225 ? 11.791 26.199 -27.467 1.00 38.38 225 LEU A N 1
ATOM 1757 C CA . LEU A 1 225 ? 11.274 25.456 -26.323 1.00 38.38 225 LEU A CA 1
ATOM 1758 C C . LEU A 1 225 ? 12.384 25.389 -25.278 1.00 38.38 225 LEU A C 1
ATOM 1760 O O . LEU A 1 225 ? 13.443 24.821 -25.545 1.00 38.38 225 LEU A O 1
ATOM 1764 N N . GLN A 1 226 ? 12.156 25.972 -24.104 1.00 46.19 226 GLN A N 1
ATOM 1765 C CA . GLN A 1 226 ? 13.152 26.005 -23.041 1.00 46.19 226 GLN A CA 1
ATOM 1766 C C . GLN A 1 226 ? 12.586 25.335 -21.790 1.00 46.19 226 GLN A C 1
ATOM 1768 O O . GLN A 1 226 ? 11.613 25.783 -21.187 1.00 46.19 226 GLN A O 1
ATOM 1773 N N . SER A 1 227 ? 13.190 24.212 -21.409 1.00 37.88 227 SER A N 1
ATOM 1774 C CA . SER A 1 227 ? 12.850 23.503 -20.179 1.00 37.88 227 SER A CA 1
ATOM 1775 C C . SER A 1 227 ? 13.811 23.939 -19.083 1.00 37.88 227 SER A C 1
ATOM 1777 O O . SER A 1 227 ? 15.004 23.643 -19.156 1.00 37.88 227 SER A O 1
ATOM 1779 N N . HIS A 1 228 ? 13.296 24.594 -18.045 1.00 43.88 228 HIS A N 1
ATOM 1780 C CA . HIS A 1 228 ? 14.083 24.942 -16.867 1.00 43.88 228 HIS A CA 1
ATOM 1781 C C . HIS A 1 228 ? 13.721 24.011 -15.705 1.00 43.88 228 HIS A C 1
ATOM 1783 O O . HIS A 1 228 ? 12.567 23.935 -15.280 1.00 43.88 228 HIS A O 1
ATOM 1789 N N . ARG A 1 229 ? 14.725 23.310 -15.164 1.00 36.84 229 ARG A N 1
ATOM 1790 C CA . ARG A 1 229 ? 14.619 22.644 -13.859 1.00 36.84 229 ARG A CA 1
ATOM 1791 C C . ARG A 1 229 ? 15.209 23.559 -12.800 1.00 36.84 229 ARG A C 1
ATOM 1793 O O . ARG A 1 229 ? 16.390 23.889 -12.868 1.00 36.84 229 ARG A O 1
ATOM 1800 N N . TYR A 1 230 ? 14.393 23.930 -11.823 1.00 38.47 230 TYR A N 1
ATOM 1801 C CA . TYR A 1 230 ? 14.857 24.617 -10.627 1.00 38.47 230 TYR A CA 1
ATOM 1802 C C . TYR A 1 230 ? 14.865 23.614 -9.476 1.00 38.47 230 TYR A C 1
ATOM 1804 O O . TYR A 1 230 ? 13.850 22.981 -9.197 1.00 38.47 230 TYR A O 1
ATOM 1812 N N . PHE A 1 231 ? 16.013 23.465 -8.821 1.00 29.84 231 PHE A N 1
ATOM 1813 C CA . PHE A 1 231 ? 16.097 22.769 -7.542 1.00 29.84 231 PHE A CA 1
ATOM 1814 C C . PHE A 1 231 ? 15.925 23.797 -6.427 1.00 29.84 231 PHE A C 1
ATOM 1816 O O . PHE A 1 231 ? 16.673 24.773 -6.366 1.00 29.84 231 PHE A O 1
ATOM 1823 N N . THR A 1 232 ? 14.945 23.585 -5.554 1.00 36.47 232 THR A N 1
ATOM 1824 C CA . THR A 1 232 ? 14.848 24.282 -4.270 1.00 36.47 232 THR A CA 1
ATOM 1825 C C . THR A 1 232 ? 15.053 23.273 -3.143 1.00 36.47 232 THR A C 1
ATOM 1827 O O . THR A 1 232 ? 14.633 22.121 -3.239 1.00 36.47 232 THR A O 1
ATOM 1830 N N . ASP A 1 233 ? 15.721 23.709 -2.075 1.00 32.06 233 ASP A N 1
ATOM 1831 C CA . ASP A 1 233 ? 16.235 22.869 -0.978 1.00 32.06 233 ASP A CA 1
ATOM 1832 C C . ASP A 1 233 ? 15.154 22.267 -0.051 1.00 32.06 233 ASP A C 1
ATOM 1834 O O . ASP A 1 233 ? 15.461 21.712 1.002 1.00 32.06 233 ASP A O 1
ATOM 1838 N N . VAL A 1 234 ? 13.869 22.353 -0.411 1.00 34.62 234 VAL A N 1
ATOM 1839 C CA . VAL A 1 234 ? 12.769 21.824 0.406 1.00 34.62 234 VAL A CA 1
ATOM 1840 C C . VAL A 1 234 ? 11.785 21.051 -0.471 1.00 34.62 234 VAL A C 1
ATOM 1842 O O . VAL A 1 234 ? 10.929 21.632 -1.127 1.00 34.62 234 VAL A O 1
ATOM 1845 N N . ALA A 1 235 ? 11.947 19.724 -0.465 1.00 38.03 235 ALA A N 1
ATOM 1846 C CA . ALA A 1 235 ? 10.977 18.675 -0.803 1.00 38.03 235 ALA A CA 1
ATOM 1847 C C . ALA A 1 235 ? 9.878 19.030 -1.833 1.00 38.03 235 ALA A C 1
ATOM 1849 O O . ALA A 1 235 ? 8.687 18.995 -1.529 1.00 38.03 235 ALA A O 1
ATOM 1850 N N . GLY A 1 236 ? 10.278 19.311 -3.074 1.00 36.22 236 GLY A N 1
ATOM 1851 C CA . GLY A 1 236 ? 9.367 19.395 -4.216 1.00 36.22 236 GLY A CA 1
ATOM 1852 C C . GLY A 1 236 ? 10.086 19.858 -5.479 1.00 36.22 236 GLY A C 1
ATOM 1853 O O . GLY A 1 236 ? 10.476 21.015 -5.581 1.00 36.22 236 GLY A O 1
ATOM 1854 N N . SER A 1 237 ? 10.274 18.957 -6.446 1.00 35.56 237 SER A N 1
ATOM 1855 C CA . SER A 1 237 ? 10.783 19.308 -7.778 1.00 35.56 237 SER A CA 1
ATOM 1856 C C . SER A 1 237 ? 9.655 19.931 -8.598 1.00 35.56 237 SER A C 1
ATOM 1858 O O . SER 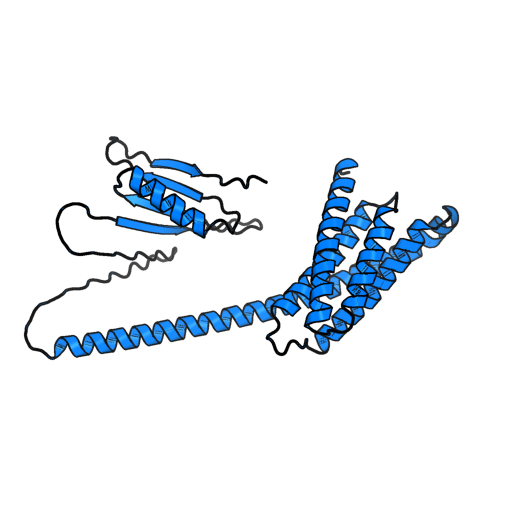A 1 237 ? 8.651 19.267 -8.855 1.00 35.56 237 SER A O 1
ATOM 1860 N N . TRP A 1 238 ? 9.825 21.179 -9.035 1.00 38.09 238 TRP A N 1
ATOM 1861 C CA . TRP A 1 238 ? 8.927 21.824 -9.993 1.00 38.09 238 TRP A CA 1
ATOM 1862 C C . TRP A 1 238 ? 9.605 21.855 -11.362 1.00 38.09 238 TRP A C 1
ATOM 1864 O O . TRP A 1 238 ? 10.725 22.348 -11.510 1.00 38.09 238 TRP A O 1
ATOM 1874 N N . SER A 1 239 ? 8.925 21.330 -12.379 1.00 39.66 239 SER A N 1
ATOM 1875 C CA . SER A 1 239 ? 9.376 21.442 -13.769 1.00 39.66 239 SER A CA 1
ATOM 1876 C C . SER A 1 239 ? 8.668 22.631 -14.406 1.00 39.66 239 SER A C 1
ATOM 1878 O O . SER A 1 239 ? 7.445 22.619 -14.510 1.00 39.66 239 SER A O 1
ATOM 1880 N N . ARG A 1 240 ? 9.416 23.664 -14.819 1.00 44.25 240 ARG A N 1
ATOM 1881 C CA . ARG A 1 240 ? 8.849 24.811 -15.541 1.00 44.25 240 ARG A CA 1
ATOM 1882 C C . ARG A 1 240 ? 9.145 24.650 -17.027 1.00 44.25 240 ARG A C 1
ATOM 1884 O O . ARG A 1 240 ? 10.304 24.691 -17.445 1.00 44.25 240 ARG A O 1
ATOM 1891 N N . LEU A 1 241 ? 8.093 24.462 -17.818 1.00 41.78 241 LEU A N 1
ATOM 1892 C CA . LEU A 1 241 ? 8.182 24.501 -19.272 1.00 41.78 241 LEU A CA 1
ATOM 1893 C C . LEU A 1 241 ? 7.917 25.942 -19.722 1.00 41.78 241 LEU A C 1
ATOM 1895 O O . LEU A 1 241 ? 6.814 26.449 -19.521 1.00 41.78 241 LEU A O 1
ATOM 1899 N N . SER A 1 242 ? 8.918 26.600 -20.303 1.00 49.41 242 SER A N 1
ATOM 1900 C CA . SER A 1 242 ? 8.773 27.936 -20.882 1.00 49.41 242 SER A CA 1
ATOM 1901 C C . SER A 1 242 ? 8.827 27.822 -22.400 1.00 49.41 242 SER A C 1
ATOM 1903 O O . SER A 1 242 ? 9.733 27.212 -22.971 1.00 49.41 242 SER A O 1
ATOM 1905 N N . MET A 1 243 ? 7.841 28.401 -23.076 1.00 47.97 243 MET A N 1
ATOM 1906 C CA . MET A 1 243 ? 7.747 28.360 -24.530 1.00 47.97 243 MET A CA 1
ATOM 1907 C C . MET A 1 243 ? 7.670 29.791 -25.046 1.00 47.97 243 MET A C 1
ATOM 1909 O O . MET A 1 243 ? 6.758 30.535 -24.684 1.00 47.97 243 MET A O 1
ATOM 1913 N N . HIS A 1 244 ? 8.651 30.182 -25.859 1.00 53.12 244 HIS A N 1
ATOM 1914 C CA . HIS A 1 244 ? 8.740 31.533 -26.400 1.00 53.12 244 HIS A CA 1
ATOM 1915 C C . HIS A 1 244 ? 8.346 31.533 -27.875 1.00 53.12 244 HIS A C 1
ATOM 1917 O O . HIS A 1 244 ? 8.896 30.780 -28.686 1.00 53.12 244 HIS A O 1
ATOM 1923 N N . PHE A 1 245 ? 7.408 32.411 -28.223 1.00 47.81 245 PHE A N 1
ATOM 1924 C CA . PHE A 1 245 ? 6.974 32.634 -29.598 1.00 47.81 245 PHE A CA 1
ATOM 1925 C C . PHE A 1 245 ? 7.487 33.988 -30.075 1.00 47.81 245 PHE A C 1
ATOM 1927 O O . PHE A 1 245 ? 7.187 35.016 -29.467 1.00 47.81 245 PHE A O 1
ATOM 1934 N N . ILE A 1 246 ? 8.238 33.997 -31.176 1.00 49.34 246 ILE A N 1
ATOM 1935 C CA . ILE A 1 246 ? 8.662 35.236 -31.827 1.00 49.34 246 ILE A CA 1
ATOM 1936 C C . ILE A 1 246 ? 7.840 35.393 -33.106 1.00 49.34 246 ILE A C 1
ATOM 1938 O O . ILE A 1 246 ? 8.066 34.695 -34.090 1.00 49.34 246 ILE A O 1
ATOM 1942 N N . LYS A 1 247 ? 6.905 36.352 -33.047 1.00 48.41 247 LYS A N 1
ATOM 1943 C CA . LYS A 1 247 ? 5.995 36.807 -34.110 1.00 48.41 247 LYS A CA 1
ATOM 1944 C C . LYS A 1 247 ? 4.951 35.764 -34.539 1.00 48.41 247 LYS A C 1
ATOM 1946 O O . LYS A 1 247 ? 5.232 34.838 -35.288 1.00 48.41 247 LYS A O 1
ATOM 1951 N N . SER A 1 248 ? 3.711 35.969 -34.108 1.00 50.56 248 SER A N 1
ATOM 1952 C CA . SER A 1 248 ? 2.562 35.151 -34.498 1.00 50.56 248 SER A CA 1
ATOM 1953 C C . SER A 1 248 ? 1.306 36.005 -34.641 1.00 50.56 248 SER A C 1
ATOM 1955 O O . SER A 1 248 ? 1.175 37.055 -34.012 1.00 50.56 248 SER A O 1
ATOM 1957 N N . ASN A 1 249 ? 0.383 35.565 -35.497 1.00 51.72 249 ASN A N 1
ATOM 1958 C CA . ASN A 1 249 ? -0.955 36.141 -35.564 1.00 51.72 249 ASN A CA 1
ATOM 1959 C C . ASN A 1 249 ? -1.771 35.567 -34.390 1.00 51.72 249 ASN A C 1
ATOM 1961 O O . ASN A 1 249 ? -1.735 34.354 -34.172 1.00 51.72 249 ASN A O 1
ATOM 1965 N N . HIS A 1 250 ? -2.466 36.402 -33.614 1.00 51.34 250 HIS A N 1
ATOM 1966 C CA . HIS A 1 250 ? -3.036 36.032 -32.303 1.00 51.34 250 HIS A CA 1
ATOM 1967 C C . HIS A 1 250 ? -3.939 34.777 -32.344 1.00 51.34 250 HIS A C 1
ATOM 1969 O O . HIS A 1 250 ? -3.885 33.936 -31.447 1.00 51.34 250 HIS A O 1
ATOM 1975 N N . GLU A 1 251 ? -4.695 34.591 -33.430 1.00 47.97 251 GLU A N 1
ATOM 1976 C CA . GLU A 1 251 ? -5.593 33.440 -33.632 1.00 47.97 251 GLU A CA 1
ATOM 1977 C C . GLU A 1 251 ? -4.848 32.100 -33.785 1.00 47.97 251 GLU A C 1
ATOM 1979 O O . GLU A 1 251 ? -5.320 31.059 -33.328 1.00 47.97 251 GLU A O 1
ATOM 1984 N N . SER A 1 252 ? -3.638 32.118 -34.355 1.00 57.06 252 SER A N 1
ATOM 1985 C CA . SER A 1 252 ? -2.830 30.904 -34.552 1.00 57.06 252 SER A CA 1
ATOM 1986 C C . SER A 1 252 ? -2.222 30.374 -33.248 1.00 57.06 252 SER A C 1
ATOM 1988 O O . SER A 1 252 ? -2.109 29.162 -33.077 1.00 57.06 252 SER A O 1
ATOM 1990 N N . VAL A 1 253 ? -1.907 31.258 -32.292 1.00 55.62 253 VAL A N 1
ATOM 1991 C CA . VAL A 1 253 ? -1.392 30.865 -30.967 1.00 55.62 253 VAL A CA 1
ATOM 1992 C C . VAL A 1 253 ? -2.485 30.211 -30.133 1.00 55.62 253 VAL A C 1
ATOM 1994 O O . VAL A 1 253 ? -2.238 29.177 -29.523 1.00 55.62 253 VAL A O 1
ATOM 1997 N N . GLN A 1 254 ? -3.703 30.762 -30.138 1.00 55.22 254 GLN A N 1
ATOM 1998 C CA . GLN A 1 254 ? -4.814 30.199 -29.366 1.00 55.22 254 GLN A CA 1
ATOM 1999 C C . GLN A 1 254 ? -5.191 28.788 -29.834 1.00 55.22 254 GLN A C 1
ATOM 2001 O O . GLN A 1 254 ? -5.347 27.896 -29.001 1.00 55.22 254 GLN A O 1
ATOM 2006 N N . SER A 1 255 ? -5.267 28.559 -31.150 1.00 55.38 255 SER A N 1
ATOM 2007 C CA . SER A 1 255 ? -5.558 27.228 -31.699 1.00 55.38 255 SER A CA 1
ATOM 2008 C C . SER A 1 255 ? -4.472 26.205 -31.334 1.00 55.38 255 SER A C 1
ATOM 2010 O O . SER A 1 255 ? -4.786 25.096 -30.902 1.00 55.38 255 SER A O 1
ATOM 2012 N N . TRP A 1 256 ? -3.193 26.586 -31.410 1.00 58.81 256 TRP A N 1
ATOM 2013 C CA . TRP A 1 256 ? -2.088 25.694 -31.045 1.00 58.81 256 TRP A CA 1
ATOM 2014 C C . TRP A 1 256 ? -2.020 25.406 -29.541 1.00 58.81 256 TRP A C 1
ATOM 2016 O O . TRP A 1 256 ? -1.824 24.258 -29.143 1.00 58.81 256 TRP A O 1
ATOM 2026 N N . VAL A 1 257 ? -2.235 26.423 -28.699 1.00 59.72 257 VAL A N 1
ATOM 2027 C CA . VAL A 1 257 ? -2.298 26.271 -27.237 1.00 59.72 257 VAL A CA 1
ATOM 2028 C C . VAL A 1 257 ? -3.437 25.331 -26.844 1.00 59.72 257 VAL A C 1
ATOM 2030 O O . VAL A 1 257 ? -3.229 24.462 -26.003 1.00 59.72 257 VAL A O 1
ATOM 2033 N N . GLN A 1 258 ? -4.600 25.409 -27.498 1.00 56.88 258 GLN A N 1
ATOM 2034 C CA . GLN A 1 258 ? -5.692 24.461 -27.253 1.00 56.88 258 GLN A CA 1
ATOM 2035 C C . GLN A 1 258 ? -5.339 23.018 -27.644 1.00 56.88 258 GLN A C 1
ATOM 2037 O O . GLN A 1 258 ? -5.676 22.093 -26.908 1.00 56.88 258 GLN A O 1
ATOM 2042 N N . VAL A 1 259 ? -4.617 22.804 -28.749 1.00 57.41 259 VAL A N 1
ATOM 2043 C CA . VAL A 1 259 ? -4.172 21.458 -29.165 1.00 57.41 259 VAL A CA 1
ATOM 2044 C C . VAL A 1 259 ? -3.137 20.878 -28.194 1.00 57.41 259 VAL A C 1
ATOM 2046 O O . VAL A 1 259 ? -3.187 19.689 -27.874 1.00 57.41 259 VAL A O 1
ATOM 2049 N N . VAL A 1 260 ? -2.209 21.704 -27.707 1.00 54.38 260 VAL A N 1
ATOM 2050 C CA . VAL A 1 260 ? -1.175 21.283 -26.748 1.00 54.38 260 VAL A CA 1
ATOM 2051 C C . VAL A 1 260 ? -1.781 21.018 -25.367 1.00 54.38 260 VAL A C 1
ATOM 2053 O O . VAL A 1 260 ? -1.528 19.962 -24.790 1.00 54.38 260 VAL A O 1
ATOM 2056 N N . LEU A 1 261 ? -2.645 21.907 -24.868 1.00 58.56 261 LEU A N 1
ATOM 2057 C CA . LEU A 1 261 ? -3.341 21.720 -23.589 1.00 58.56 261 LEU A CA 1
ATOM 2058 C C . LEU A 1 261 ? -4.323 20.541 -23.633 1.00 58.56 261 LEU A C 1
ATOM 2060 O O . LEU A 1 261 ? -4.385 19.775 -22.676 1.00 58.56 261 LEU A O 1
ATOM 2064 N N . GLY A 1 262 ? -5.011 20.315 -24.758 1.00 55.97 262 GLY A N 1
ATOM 2065 C CA . GLY A 1 262 ? -5.890 19.155 -24.942 1.00 55.97 262 GLY A CA 1
ATOM 2066 C C . GLY A 1 262 ? -5.156 17.811 -24.870 1.00 55.97 262 GLY A C 1
ATOM 2067 O O . GLY A 1 262 ? -5.732 16.818 -24.433 1.00 55.97 262 GLY A O 1
ATOM 2068 N N . LYS A 1 263 ? -3.867 17.775 -25.234 1.00 49.50 263 LYS A N 1
ATOM 2069 C CA . LYS A 1 263 ? -3.012 16.585 -25.080 1.00 49.50 263 LYS A CA 1
ATOM 2070 C C . LYS A 1 263 ? -2.391 16.453 -23.685 1.00 49.50 263 LYS A C 1
ATOM 2072 O O . LYS A 1 263 ? -2.036 15.345 -23.298 1.00 49.50 263 LYS A O 1
ATOM 2077 N N . LEU A 1 264 ? -2.270 17.552 -22.937 1.00 45.69 264 LEU A N 1
ATOM 2078 C CA . LEU A 1 264 ? -1.641 17.601 -21.609 1.00 45.69 264 LEU A CA 1
ATOM 2079 C C . LEU A 1 264 ? -2.637 17.561 -20.437 1.00 45.69 264 LEU A C 1
ATOM 2081 O O . LEU A 1 264 ? -2.206 17.444 -19.294 1.00 45.69 264 LEU A O 1
ATOM 2085 N N . ALA A 1 265 ? -3.948 17.577 -20.702 1.00 45.56 265 ALA A N 1
ATOM 2086 C CA . ALA A 1 265 ? -5.038 17.585 -19.713 1.00 45.56 265 ALA A CA 1
ATOM 2087 C C . ALA A 1 265 ? -5.102 16.373 -18.745 1.00 45.56 265 ALA A C 1
ATOM 2089 O O . ALA A 1 265 ? -6.048 16.254 -17.971 1.00 45.56 265 ALA A O 1
ATOM 2090 N N . TRP A 1 266 ? -4.109 15.479 -18.760 1.00 42.66 266 TRP A N 1
ATOM 2091 C CA . TRP A 1 266 ? -4.003 14.320 -17.865 1.00 42.66 266 TRP A CA 1
ATOM 2092 C C . TRP A 1 266 ? -3.078 14.539 -16.659 1.00 42.66 266 TRP A C 1
ATOM 2094 O O . TRP A 1 266 ? -2.943 13.638 -15.833 1.00 42.66 266 TRP A O 1
ATOM 2104 N N . GLN A 1 267 ? -2.441 15.707 -16.531 1.00 43.44 267 GLN A N 1
ATOM 2105 C CA . GLN A 1 267 ? -1.563 16.024 -15.401 1.00 43.44 267 GLN A CA 1
ATOM 2106 C C . GLN A 1 267 ? -1.870 17.424 -14.856 1.00 43.44 267 GLN A C 1
ATOM 2108 O O . GLN A 1 267 ? -1.989 18.377 -15.623 1.00 43.44 267 GLN A O 1
ATOM 2113 N N . GLU A 1 268 ? -2.004 17.549 -13.531 1.00 40.19 268 GLU A N 1
ATOM 2114 C CA . GLU A 1 268 ? -2.125 18.838 -12.835 1.00 40.19 268 GLU A CA 1
ATOM 2115 C C . GLU A 1 268 ? -0.812 19.619 -12.988 1.00 40.19 268 GLU A C 1
ATOM 2117 O O . GLU A 1 268 ? 0.131 19.452 -12.217 1.00 40.19 268 GLU A O 1
ATOM 2122 N N . LEU A 1 269 ? -0.725 20.443 -14.031 1.00 45.72 269 LEU A N 1
ATOM 2123 C CA . LEU A 1 269 ? 0.431 21.284 -14.320 1.00 45.72 269 LEU A CA 1
ATOM 2124 C C . LEU A 1 269 ? -0.022 22.733 -14.504 1.00 45.72 269 LEU A C 1
ATOM 2126 O O . LEU A 1 269 ? -0.977 23.013 -15.229 1.00 45.72 269 LEU A O 1
ATOM 2130 N N . SER A 1 270 ? 0.688 23.659 -13.859 1.00 45.03 270 SER A N 1
ATOM 2131 C CA . SER A 1 270 ? 0.566 25.094 -14.105 1.00 45.03 270 SER A CA 1
ATOM 2132 C C . SER A 1 270 ? 1.567 25.521 -15.181 1.00 45.03 270 SER A C 1
ATOM 2134 O O . SER A 1 270 ? 2.736 25.129 -15.158 1.00 45.03 270 SER A O 1
ATOM 2136 N N . PHE A 1 271 ? 1.113 26.329 -16.141 1.00 46.53 271 PHE A N 1
ATOM 2137 C CA . PHE A 1 271 ? 1.952 26.830 -17.230 1.00 46.53 271 PHE A CA 1
ATOM 2138 C C . PHE A 1 271 ? 1.943 28.360 -17.240 1.00 46.53 271 PHE A C 1
ATOM 2140 O O . PHE A 1 271 ? 0.891 28.994 -17.149 1.00 46.53 271 PHE A O 1
ATOM 2147 N N . THR A 1 272 ? 3.122 28.957 -17.407 1.00 44.78 272 THR A N 1
ATOM 2148 C CA . THR A 1 272 ? 3.267 30.393 -17.673 1.00 44.78 272 THR A CA 1
ATOM 2149 C C . THR A 1 272 ? 3.739 30.561 -19.107 1.00 44.78 272 THR A C 1
ATOM 2151 O O . THR A 1 272 ? 4.802 30.053 -19.468 1.00 44.78 272 THR A O 1
ATOM 2154 N N . ILE A 1 273 ? 2.975 31.290 -19.919 1.00 51.88 273 ILE A N 1
ATOM 2155 C CA . ILE A 1 273 ? 3.362 31.625 -21.291 1.00 51.88 273 ILE A CA 1
ATOM 2156 C C . ILE A 1 273 ? 3.864 33.068 -21.289 1.00 51.88 273 ILE A C 1
ATOM 2158 O O . ILE A 1 273 ? 3.152 33.976 -20.861 1.00 51.88 273 ILE A O 1
ATOM 2162 N N . GLN A 1 274 ? 5.090 33.279 -21.772 1.00 47.44 274 GLN A N 1
ATOM 2163 C CA . GLN A 1 274 ? 5.672 34.613 -21.908 1.00 47.44 274 GLN A CA 1
ATOM 2164 C C . GLN A 1 274 ? 5.689 35.023 -23.377 1.00 47.44 274 GLN A C 1
ATOM 2166 O O . GLN A 1 274 ? 6.327 34.371 -24.211 1.00 47.44 274 GLN A O 1
ATOM 2171 N N . MET A 1 275 ? 5.001 36.117 -23.695 1.00 45.81 275 MET A N 1
ATOM 2172 C CA . MET A 1 275 ? 4.941 36.656 -25.052 1.00 45.81 275 MET A CA 1
ATOM 2173 C C . MET A 1 275 ? 5.813 37.906 -25.168 1.00 45.81 275 MET A C 1
ATOM 2175 O O . MET A 1 275 ? 5.718 38.821 -24.351 1.00 45.81 275 MET A O 1
ATOM 2179 N N . TRP A 1 276 ? 6.656 37.949 -26.201 1.00 45.31 276 TRP A N 1
ATOM 2180 C CA . TRP A 1 276 ? 7.502 39.106 -26.494 1.00 45.31 276 TRP A CA 1
ATOM 2181 C C . TRP A 1 276 ? 6.827 40.010 -27.531 1.00 45.31 276 TRP A C 1
ATOM 2183 O O . TRP A 1 276 ? 6.517 39.557 -28.638 1.00 45.31 276 TRP A O 1
ATOM 2193 N N . GLN A 1 277 ? 6.595 41.281 -27.185 1.00 50.31 277 GLN A N 1
ATOM 2194 C CA . GLN A 1 277 ? 6.031 42.273 -28.103 1.00 50.31 277 GLN A CA 1
ATOM 2195 C C . GLN A 1 277 ? 7.136 43.171 -28.691 1.00 50.31 277 GLN A C 1
ATOM 2197 O O . GLN A 1 277 ? 7.786 43.897 -27.941 1.00 50.31 277 GLN A O 1
ATOM 2202 N N . PRO A 1 278 ? 7.342 43.183 -30.025 1.00 41.59 278 PRO A N 1
ATOM 2203 C CA . PRO A 1 278 ? 8.465 43.904 -30.633 1.00 41.59 278 PRO A CA 1
ATOM 2204 C C . PRO A 1 278 ? 8.340 45.438 -30.666 1.00 41.59 278 PRO A C 1
ATOM 2206 O O . PRO A 1 278 ? 9.306 46.095 -31.031 1.00 41.59 278 PRO A O 1
ATOM 2209 N N . ASN A 1 279 ? 7.168 46.013 -30.361 1.00 44.12 279 ASN A N 1
ATOM 2210 C CA . ASN A 1 279 ? 6.843 47.414 -30.684 1.00 44.12 279 ASN A CA 1
ATOM 2211 C C . ASN A 1 279 ? 6.740 48.362 -29.473 1.00 44.12 279 ASN A C 1
ATOM 2213 O O . ASN A 1 279 ? 6.192 49.454 -29.608 1.00 44.12 279 ASN A O 1
ATOM 2217 N N . THR A 1 280 ? 7.254 47.988 -28.301 1.00 45.78 280 THR A N 1
ATOM 2218 C CA . THR A 1 280 ? 7.418 48.927 -27.178 1.00 45.78 280 THR A CA 1
ATOM 2219 C C . THR A 1 280 ? 8.898 49.249 -26.990 1.00 45.78 280 THR A C 1
ATOM 2221 O O . THR A 1 280 ? 9.701 48.330 -26.848 1.00 45.78 280 THR A O 1
ATOM 2224 N N . ASP A 1 281 ? 9.254 50.538 -26.950 1.00 41.56 281 ASP A N 1
ATOM 2225 C CA . ASP A 1 281 ? 10.647 51.041 -26.902 1.00 41.56 281 ASP A CA 1
ATOM 2226 C C . ASP A 1 281 ? 11.463 50.587 -25.674 1.00 41.56 281 ASP A C 1
ATOM 2228 O O . ASP A 1 281 ? 12.681 50.744 -25.621 1.00 41.56 281 ASP A O 1
ATOM 2232 N N . ALA A 1 282 ? 10.821 49.937 -24.708 1.00 48.88 282 ALA A N 1
ATOM 2233 C CA . ALA A 1 282 ? 11.465 49.012 -23.792 1.00 48.88 282 ALA A CA 1
ATOM 2234 C C . ALA A 1 282 ? 10.754 47.666 -23.956 1.00 48.88 282 ALA A C 1
ATOM 2236 O O . ALA A 1 282 ? 9.556 47.579 -23.682 1.00 48.88 282 ALA A O 1
ATOM 2237 N N . GLY A 1 283 ? 11.447 46.643 -24.465 1.00 44.00 283 GLY A N 1
ATOM 2238 C CA . GLY A 1 283 ? 10.869 45.319 -24.706 1.00 44.00 283 GLY A CA 1
ATOM 2239 C C . GLY A 1 283 ? 10.175 44.796 -23.450 1.00 44.00 283 GLY A C 1
ATOM 2240 O O . GLY A 1 283 ? 10.836 44.414 -22.486 1.00 44.00 283 GLY A O 1
ATOM 2241 N N . SER A 1 284 ? 8.845 44.821 -23.455 1.00 40.47 284 SER A N 1
ATOM 2242 C CA . SER A 1 284 ? 8.031 44.386 -22.329 1.00 40.47 284 SER A CA 1
ATOM 2243 C C . SER A 1 284 ? 7.614 42.934 -22.557 1.00 40.47 284 SER A C 1
ATOM 2245 O O . SER A 1 284 ? 7.176 42.549 -23.644 1.00 40.47 284 SER A O 1
ATOM 2247 N N . LEU A 1 285 ? 7.835 42.100 -21.541 1.00 45.31 285 LEU A N 1
ATOM 2248 C CA . LEU A 1 285 ? 7.354 40.723 -21.497 1.00 45.31 285 LEU A CA 1
ATOM 2249 C C . LEU A 1 285 ? 5.938 40.751 -20.930 1.00 45.31 285 LEU A C 1
ATOM 2251 O O . LEU A 1 285 ? 5.726 41.246 -19.823 1.00 45.31 285 LEU A O 1
ATOM 2255 N N . LEU A 1 286 ? 4.976 40.237 -21.692 1.00 41.88 286 LEU A N 1
ATOM 2256 C CA . LEU A 1 286 ? 3.634 40.010 -21.178 1.00 41.88 286 LEU A CA 1
ATOM 2257 C C . LEU A 1 286 ? 3.601 38.611 -20.554 1.00 41.88 286 LEU A C 1
ATOM 2259 O O . LEU A 1 286 ? 3.716 37.610 -21.268 1.00 41.88 286 LEU A O 1
ATOM 2263 N N . ASP A 1 287 ? 3.462 38.557 -19.231 1.00 44.81 287 ASP A N 1
ATOM 2264 C CA . ASP A 1 287 ? 3.265 37.312 -18.493 1.00 44.81 287 ASP A CA 1
ATOM 2265 C C . ASP A 1 287 ? 1.781 36.950 -18.495 1.00 44.81 287 ASP A C 1
ATOM 2267 O O . ASP A 1 287 ? 0.956 37.643 -17.896 1.00 44.81 287 ASP A O 1
ATOM 2271 N N . VAL A 1 288 ? 1.438 35.847 -19.160 1.00 44.75 288 VAL A N 1
ATOM 2272 C CA . VAL A 1 288 ? 0.090 35.278 -19.111 1.00 44.75 288 VAL A CA 1
ATOM 2273 C C . VAL A 1 288 ? 0.159 33.977 -18.319 1.00 44.75 288 VAL A C 1
ATOM 2275 O O . VAL A 1 288 ? 0.707 32.972 -18.780 1.00 44.75 288 VAL A O 1
ATOM 2278 N N . ASN A 1 289 ? -0.389 34.004 -17.105 1.00 41.19 289 ASN A N 1
ATOM 2279 C CA . ASN A 1 289 ? -0.602 32.801 -16.306 1.00 41.19 289 ASN A CA 1
ATOM 2280 C C . ASN A 1 289 ? -1.946 32.180 -16.683 1.00 41.19 289 ASN A C 1
ATOM 2282 O O . ASN A 1 289 ? -2.981 32.842 -16.614 1.00 41.19 289 ASN A O 1
ATOM 2286 N N . LEU A 1 290 ? -1.917 30.908 -17.075 1.00 41.50 290 LEU A N 1
ATOM 2287 C CA . LEU A 1 290 ? -3.113 30.116 -17.334 1.00 41.50 290 LEU A CA 1
ATOM 2288 C C . LEU A 1 290 ? -3.203 29.031 -16.261 1.00 41.50 290 LEU A C 1
ATOM 2290 O O . LEU A 1 290 ? -2.382 28.115 -16.218 1.00 41.50 290 LEU A O 1
ATOM 2294 N N . GLU A 1 291 ? -4.205 29.146 -15.394 1.00 37.84 291 GLU A N 1
ATOM 2295 C CA . GLU A 1 291 ? -4.572 28.095 -14.447 1.00 37.84 291 GLU A CA 1
ATOM 2296 C C . GLU A 1 291 ? -5.699 27.262 -15.063 1.00 37.84 291 GLU A C 1
ATOM 2298 O O . GLU A 1 291 ? -6.790 27.767 -15.330 1.00 37.84 291 GLU A O 1
ATOM 2303 N N . ALA A 1 292 ? -5.430 25.984 -15.332 1.00 39.16 292 ALA A N 1
ATOM 2304 C CA . ALA A 1 292 ? -6.460 25.047 -15.755 1.00 39.16 292 ALA A CA 1
ATOM 2305 C C . ALA A 1 292 ? -7.177 24.510 -14.509 1.00 39.16 292 ALA A C 1
ATOM 2307 O O . ALA A 1 292 ? -6.604 23.727 -13.754 1.00 39.16 292 ALA A O 1
ATOM 2308 N N . TYR A 1 293 ? -8.426 24.924 -14.291 1.00 32.94 293 TYR A N 1
ATOM 2309 C CA . TYR A 1 293 ? -9.288 24.309 -13.283 1.00 32.94 293 TYR A CA 1
ATOM 2310 C C . TYR A 1 293 ? -10.127 23.205 -13.921 1.00 32.94 293 TYR A C 1
ATOM 2312 O O . TYR A 1 293 ? -10.726 23.386 -14.981 1.00 32.94 293 TYR A O 1
ATOM 2320 N N . ARG A 1 294 ? -10.182 22.055 -13.249 1.00 35.94 294 ARG A N 1
ATOM 2321 C CA . ARG A 1 294 ? -11.112 20.977 -13.573 1.00 35.94 294 ARG A CA 1
ATOM 2322 C C . ARG A 1 294 ? -12.500 21.383 -13.075 1.00 35.94 294 ARG A C 1
ATOM 2324 O O . ARG A 1 294 ? -12.709 21.449 -11.866 1.00 35.94 294 ARG A O 1
ATOM 2331 N N . GLU A 1 295 ? -13.436 21.658 -13.980 1.00 32.69 295 GLU A N 1
ATOM 2332 C CA . GLU A 1 295 ? -14.855 21.655 -13.609 1.00 32.69 295 GLU A CA 1
ATOM 2333 C C . GLU A 1 295 ? -15.266 20.211 -13.279 1.00 32.69 295 GLU A C 1
ATOM 2335 O O . GLU A 1 295 ? -14.867 19.272 -13.974 1.00 32.69 295 GLU A O 1
ATOM 2340 N N . GLY A 1 296 ? -15.944 20.050 -12.139 1.00 37.91 296 GLY A N 1
ATOM 2341 C CA . GLY A 1 296 ? -16.296 18.760 -11.537 1.00 37.91 296 GLY A CA 1
ATOM 2342 C C . GLY A 1 296 ? -17.366 17.989 -12.290 1.00 37.91 296 GLY A C 1
ATOM 2343 O O . GLY A 1 296 ? -18.275 18.635 -12.854 1.00 37.91 296 GLY A O 1
#

Radius of gyration: 29.33 Å; chains: 1; bounding box: 50×67×92 Å

Sequence (296 aa):
MPPVSAIHTRLKNVTQCLTTAVGTLDSLSDTFGTPFLPVISATALSLVAVIEKIKRNKDDCANLLENIYQIISAIIELHLRSKPTGQLSPAMLYHIAKFTETLNKIHTFAEALQGGSRLKQFFRQNEMSQLLKDCKQSLQVSLDVFQINTSQDLFKDIESMQGAIQSQEQELLELISTLSDNCFSDGDSLVCEARVSPVLSDKTCNWQRWFKTSETAQTHWLCCLQSHRYFTDVAGSWSRLSMHFIKSNHESVQSWVQVVLGKLAWQELSFTIQMWQPNTDAGSLLDVNLEAYREG

Foldseek 3Di:
DDDPVVLVVLLVVLLVLQLVLLVLLCVLCVVQVQPLSVLLSVLLNLQNVLLVLQPPPSVLSSVLSNLSSLLSVLVSLVQVLDPPVRDDDPVLSVLSVLLSVLSVLSSVLSNCSNDDDPVVCVVCVVVSVVSSVVSVVSSVVSNVVSVVVSVVVVVVVVVVVVVVVVVVVVVVVVVVVVVVVVVPPDPDDDDPPPDDDDPDDPPDPQDFDDDDDDDDDDDDWDKGWDWDWDDDPDPDTAIATEIETDDDDPVVVVVVVCVVCVVVVPDQHWYWYWYWDPPDPPTDIDIDTDHDDDDD

Organism: NCBI:txid1033014